Protein AF-A0A8J2U1Q5-F1 (afdb_monomer)

Mean predicted aligned error: 20.71 Å

Foldseek 3Di:
DDDDDDDDDDDDDDDDDDDDDDDDDDDDDPDDPPPVPVVVVVVVVVVVVVVVVPPPPPPPDPDDDPDDDDDDDDDPPPPVVVVVVVVVVVVPDDDDDDDDDDDDDDDDPDPDPDDPDPPPPFDWAQWFADPQAWIWTATPLRKIKIKGFADFDPDQWQAAPVVRDHDPLQQWKAFPVGDIFGFRTWGDDPRTMIITIGDSVCNLVVLQSLQPGQWIGHSNDITGSVCVVVRQCPRVVSVVSHDD

Secondary structure (DSSP, 8-state):
---PPPPPPP---------PPPPP--------SSSHHHHHHHHHHHHHHHHTTSSSSSSSS--S------------SSSHHHHHHHHHHTTS-------------------------------EEEEEE-TTSEEEEEETTS-EEEEEE-S--S-SEEEETTTTEE-GGGSEEEETTS-EEEEEEEEEETTTEEEEEE-TTTHHHHHHHHHH-SEEEETTEEEE-TTHHHHHHHSHHHHTTS--

Radius of gyration: 34.32 Å; Cα contacts (8 Å, |Δi|>4): 264; chains: 1; bounding box: 65×94×86 Å

Sequence (244 aa):
MSRKAPRIEPTLFGDGEPHEPIVTQEHLPKDSAKEELSAAAQFTESLKNATSRGYQSCNQFLRSHILSSRKNTLIAGGVSSVVVLVVLMSLLMPSEQQPAESTPEQVATAINPQLIMPTEAISRSHPVEFPDNFSLWATEYNGMVISWKAEQSSETTIWDIATADGDQSCEQIVFNNGDSYRSLDVLVERGSHYFASFSPLDSIAIVNNIALRGSFKLCGYQFSLKGSQAILNRHPHYSELLIN

Organism: NCBI:txid508461

Nearest PDB structures (foldseek):
  4j9u-assembly2_G  TM=3.319E-01  e=1.869E-01  Vibrio parahaemolyticus RIMD 2210633
  7puy-assembly1_A  TM=2.523E-01  e=6.725E-01  Lassa virus Josiah
  4akx-assembly1_B  TM=3.666E-01  e=6.509E+00  Pseudomonas aeruginosa
  8ejf-assembly1_A  TM=3.855E-01  e=9.783E+00  Mammarenavirus lassaense

Solvent-accessible surface area (backbone atoms only — not comparable to full-atom values): 15859 Å² total; per-residue (Å²): 143,81,89,80,80,88,85,84,80,85,89,83,80,84,85,90,87,90,83,86,88,84,81,90,77,90,80,85,80,92,85,80,90,76,69,66,68,62,59,59,56,57,56,55,52,53,54,59,62,54,62,66,67,71,72,78,78,84,82,82,84,92,81,83,86,90,74,85,85,81,87,88,88,87,87,86,83,73,69,75,63,57,57,56,55,55,57,58,59,69,73,72,67,82,84,80,86,78,90,78,83,89,82,84,90,80,95,70,90,70,82,68,80,75,71,78,69,75,72,77,77,79,56,75,41,76,78,47,78,47,94,64,62,38,32,41,29,32,33,88,75,53,17,34,31,45,32,36,74,57,76,80,44,94,56,56,62,50,25,34,54,90,78,69,47,64,47,72,52,43,44,34,43,37,35,77,86,68,56,68,50,60,31,48,32,28,35,37,46,95,40,26,38,38,38,36,32,32,51,46,89,46,28,48,62,51,54,37,45,46,36,74,39,65,30,38,34,44,59,80,42,76,41,62,22,79,65,35,36,66,54,37,63,71,34,79,77,51,39,74,47,49,84,130

pLDDT: mean 73.94, std 23.76, range [34.62, 98.81]

Structure (mmCIF, N/CA/C/O backbone):
data_AF-A0A8J2U1Q5-F1
#
_entry.id   AF-A0A8J2U1Q5-F1
#
loop_
_atom_site.group_PDB
_atom_site.id
_atom_site.type_symbol
_atom_site.label_atom_id
_atom_site.label_alt_id
_atom_site.label_comp_id
_atom_site.label_asym_id
_atom_site.label_entity_id
_atom_site.label_seq_id
_atom_site.pdbx_PDB_ins_code
_atom_site.Cartn_x
_atom_site.Cartn_y
_atom_site.Cartn_z
_atom_site.occupancy
_atom_site.B_iso_or_equiv
_atom_site.auth_seq_id
_atom_site.auth_comp_id
_atom_site.auth_asym_id
_atom_site.auth_atom_id
_atom_site.pdbx_PDB_model_num
ATOM 1 N N . MET A 1 1 ? 13.142 -42.776 35.274 1.00 42.16 1 MET A N 1
ATOM 2 C CA . MET A 1 1 ? 12.613 -43.334 34.008 1.00 42.16 1 MET A CA 1
ATOM 3 C C . MET A 1 1 ? 12.380 -42.178 33.047 1.00 42.16 1 MET A C 1
ATOM 5 O O . MET A 1 1 ? 11.488 -41.384 33.295 1.00 42.16 1 MET A O 1
ATOM 9 N N . SER A 1 2 ? 13.223 -42.028 32.024 1.00 48.03 2 SER A N 1
ATOM 10 C CA . SER A 1 2 ? 13.150 -40.931 31.048 1.00 48.03 2 SER A CA 1
ATOM 11 C C . SER A 1 2 ? 13.191 -41.537 29.646 1.00 48.03 2 SER A C 1
ATOM 13 O O . SER A 1 2 ? 14.144 -42.240 29.307 1.00 48.03 2 SER A O 1
ATOM 15 N N . ARG A 1 3 ? 12.109 -41.366 28.879 1.00 47.28 3 ARG A N 1
ATOM 16 C CA . ARG A 1 3 ? 11.963 -41.895 27.516 1.00 47.28 3 ARG A CA 1
ATOM 17 C C . ARG A 1 3 ? 12.653 -40.931 26.548 1.00 47.28 3 ARG A C 1
ATOM 19 O O . ARG A 1 3 ? 12.214 -39.796 26.406 1.00 47.28 3 ARG A O 1
ATOM 26 N N . LYS A 1 4 ? 13.730 -41.378 25.895 1.00 55.19 4 LYS A N 1
ATOM 27 C CA . LYS A 1 4 ? 14.364 -40.662 24.776 1.00 55.19 4 LYS A CA 1
ATOM 28 C C . LYS A 1 4 ? 13.536 -40.880 23.505 1.00 55.19 4 LYS A C 1
ATOM 30 O O . LYS A 1 4 ? 13.239 -42.022 23.165 1.00 55.19 4 LYS A O 1
ATOM 35 N N . ALA A 1 5 ? 13.175 -39.795 22.825 1.00 66.19 5 ALA A N 1
ATOM 36 C CA . ALA A 1 5 ? 12.567 -39.828 21.496 1.00 66.19 5 ALA A CA 1
ATOM 37 C C . ALA A 1 5 ? 13.618 -40.189 20.420 1.00 66.19 5 ALA A C 1
ATOM 39 O O . ALA A 1 5 ? 14.790 -39.833 20.587 1.00 66.19 5 ALA A O 1
ATOM 40 N N . PRO A 1 6 ? 13.238 -40.887 19.334 1.00 61.03 6 PRO A N 1
ATOM 41 C CA . PRO A 1 6 ? 14.164 -41.258 18.268 1.00 61.03 6 PRO A CA 1
ATOM 42 C C . PRO A 1 6 ? 14.492 -40.067 17.352 1.00 61.03 6 PRO A C 1
ATOM 44 O O . PRO A 1 6 ? 13.607 -39.373 16.859 1.00 61.03 6 PRO A O 1
ATOM 47 N N . ARG A 1 7 ? 15.794 -39.859 17.128 1.00 67.94 7 ARG A N 1
ATOM 48 C CA . ARG A 1 7 ? 16.374 -38.952 16.127 1.00 67.94 7 ARG A CA 1
ATOM 49 C C . ARG A 1 7 ? 16.274 -39.621 14.751 1.00 67.94 7 ARG A C 1
ATOM 51 O O . ARG A 1 7 ? 16.670 -40.774 14.617 1.00 67.94 7 ARG A O 1
ATOM 58 N N . ILE A 1 8 ? 15.762 -38.903 13.755 1.00 67.88 8 ILE A N 1
ATOM 59 C CA . ILE A 1 8 ? 15.698 -39.342 12.354 1.00 67.88 8 ILE A CA 1
ATOM 60 C C . ILE A 1 8 ? 16.846 -38.649 11.612 1.00 67.88 8 ILE A C 1
ATOM 62 O O . ILE A 1 8 ? 16.951 -37.425 11.674 1.00 67.88 8 ILE A O 1
ATOM 66 N N . GLU A 1 9 ? 17.715 -39.419 10.957 1.00 69.75 9 GLU A N 1
ATOM 67 C CA . GLU A 1 9 ? 18.779 -38.897 10.090 1.00 69.75 9 GLU A CA 1
ATOM 68 C C . GLU A 1 9 ? 18.342 -38.933 8.613 1.00 69.75 9 GLU A C 1
ATOM 70 O O . GLU A 1 9 ? 17.675 -39.887 8.202 1.00 69.75 9 GLU A O 1
ATOM 75 N N . PRO A 1 10 ? 18.701 -37.921 7.802 1.00 52.12 10 PRO A N 1
ATOM 76 C CA . PRO A 1 10 ? 18.447 -37.923 6.367 1.00 52.12 10 PRO A CA 1
ATOM 77 C C . PRO A 1 10 ? 19.463 -38.818 5.646 1.00 52.12 10 PRO A C 1
ATOM 79 O O . PRO A 1 10 ? 20.674 -38.667 5.799 1.00 52.12 10 PRO A O 1
ATOM 82 N N . THR A 1 11 ? 18.965 -39.757 4.845 1.00 57.31 11 THR A N 1
ATOM 83 C CA . THR A 1 11 ? 19.786 -40.638 4.010 1.00 57.31 11 THR A CA 1
ATOM 84 C C . THR A 1 11 ? 20.288 -39.863 2.795 1.00 57.31 11 THR A C 1
ATOM 86 O O . THR A 1 11 ? 19.518 -39.494 1.912 1.00 57.31 11 THR A O 1
ATOM 89 N N . LEU A 1 12 ? 21.595 -39.612 2.777 1.00 50.41 12 LEU A N 1
ATOM 90 C CA . LEU A 1 12 ? 22.343 -39.033 1.670 1.00 50.41 12 LEU A CA 1
ATOM 91 C C . LEU A 1 12 ? 23.205 -40.149 1.062 1.00 50.41 12 LEU A C 1
ATOM 93 O O . LEU A 1 12 ? 24.221 -40.510 1.645 1.00 50.41 12 LEU A O 1
ATOM 97 N N . PHE A 1 13 ? 22.803 -40.698 -0.083 1.00 49.28 13 PHE A N 1
ATOM 98 C CA . PHE A 1 13 ? 23.686 -41.505 -0.928 1.00 49.28 13 PHE A CA 1
ATOM 99 C C . PHE A 1 13 ? 23.423 -41.171 -2.394 1.00 49.28 13 PHE A C 1
ATOM 101 O O . PHE A 1 13 ? 22.315 -41.353 -2.898 1.00 49.28 13 PHE A O 1
ATOM 108 N N . GLY A 1 14 ? 24.457 -40.618 -3.025 1.00 39.69 14 GLY A N 1
ATOM 109 C CA . GLY A 1 14 ? 24.616 -40.540 -4.467 1.00 39.69 14 GLY A CA 1
ATOM 110 C C . GLY A 1 14 ? 25.487 -41.685 -4.992 1.00 39.69 14 GLY A C 1
ATOM 111 O O . GLY A 1 14 ? 25.734 -42.656 -4.280 1.00 39.69 14 GLY A O 1
ATOM 112 N N . ASP A 1 15 ? 25.962 -41.465 -6.217 1.00 41.44 15 ASP A N 1
ATOM 113 C CA . ASP A 1 15 ? 26.740 -42.322 -7.126 1.00 41.44 15 ASP A CA 1
ATOM 114 C C . ASP A 1 15 ? 25.852 -43.276 -7.949 1.00 41.44 15 ASP A C 1
ATOM 116 O O . ASP A 1 15 ? 25.115 -44.089 -7.406 1.00 41.44 15 ASP A O 1
ATOM 120 N N . GLY A 1 16 ? 25.777 -43.222 -9.281 1.00 36.19 16 GLY A N 1
ATOM 121 C CA . GLY A 1 16 ? 26.694 -42.689 -10.288 1.00 36.19 16 GLY A CA 1
ATOM 122 C C . GLY A 1 16 ? 27.130 -43.848 -11.187 1.00 36.19 16 GLY A C 1
ATOM 123 O O . GLY A 1 16 ? 27.796 -44.745 -10.690 1.00 36.19 16 GLY A O 1
ATOM 124 N N . GLU A 1 17 ? 26.682 -43.867 -12.450 1.00 34.62 17 GLU A N 1
ATOM 125 C CA . GLU A 1 17 ? 27.401 -44.310 -13.671 1.00 34.62 17 GLU A CA 1
ATOM 126 C C . GLU A 1 17 ? 26.421 -44.417 -14.878 1.00 34.62 17 GLU A C 1
ATOM 128 O O . GLU A 1 17 ? 25.214 -44.596 -14.678 1.00 34.62 17 GLU A O 1
ATOM 133 N N . PRO A 1 18 ? 26.899 -44.243 -16.129 1.00 44.72 18 PRO A N 1
ATOM 134 C CA . PRO A 1 18 ? 26.104 -43.767 -17.263 1.00 44.72 18 PRO A CA 1
ATOM 135 C C . PRO A 1 18 ? 25.738 -44.864 -18.280 1.00 44.72 18 PRO A C 1
ATOM 137 O O . PRO A 1 18 ? 26.540 -45.745 -18.579 1.00 44.72 18 PRO A O 1
ATOM 140 N N . HIS A 1 19 ? 24.569 -44.749 -18.919 1.00 36.88 19 HIS A N 1
ATOM 141 C CA . HIS A 1 19 ? 24.259 -45.485 -20.150 1.00 36.88 19 HIS A CA 1
ATOM 142 C C . HIS A 1 19 ? 23.649 -44.563 -21.217 1.00 36.88 19 HIS A C 1
ATOM 144 O O . HIS A 1 19 ? 22.668 -43.860 -20.987 1.00 36.88 19 HIS A O 1
ATOM 150 N N . GLU A 1 20 ? 24.301 -44.582 -22.378 1.00 37.69 20 GLU A N 1
ATOM 151 C CA . GLU A 1 20 ? 24.007 -43.880 -23.631 1.00 37.69 20 GLU A CA 1
ATOM 152 C C . GLU A 1 20 ? 22.815 -44.497 -24.420 1.00 37.69 20 GLU A C 1
ATOM 154 O O . GLU A 1 20 ? 22.259 -45.515 -24.000 1.00 37.69 20 GLU A O 1
ATOM 159 N N . PRO A 1 21 ? 22.357 -43.871 -25.530 1.00 42.75 21 PRO A N 1
ATOM 160 C CA . PRO A 1 21 ? 20.939 -43.647 -25.808 1.00 42.75 21 PRO A CA 1
ATOM 161 C C . PRO A 1 21 ? 20.275 -44.728 -26.668 1.00 42.75 21 PRO A C 1
ATOM 163 O O . PRO A 1 21 ? 20.876 -45.287 -27.585 1.00 42.75 21 PRO A O 1
ATOM 166 N N . ILE A 1 22 ? 18.974 -44.945 -26.441 1.00 36.91 22 ILE A N 1
ATOM 167 C CA . ILE A 1 22 ? 18.126 -45.764 -27.314 1.00 36.91 22 ILE A CA 1
ATOM 168 C C . ILE A 1 22 ? 17.255 -44.873 -28.205 1.00 36.91 22 ILE A C 1
ATOM 170 O O . ILE A 1 22 ? 16.554 -43.967 -27.762 1.00 36.91 22 ILE A O 1
ATOM 174 N N . VAL A 1 23 ? 17.368 -45.206 -29.485 1.00 36.25 23 VAL A N 1
ATOM 175 C CA . VAL A 1 23 ? 16.743 -44.713 -30.709 1.00 36.25 23 VAL A CA 1
ATOM 176 C C . VAL A 1 23 ? 15.220 -44.529 -30.639 1.00 36.25 23 VAL A C 1
ATOM 178 O O . VAL A 1 23 ? 14.477 -45.398 -30.191 1.00 36.25 23 VAL A O 1
ATOM 181 N N . THR A 1 24 ? 14.784 -43.403 -31.206 1.00 36.69 24 THR A N 1
ATOM 182 C CA . THR A 1 24 ? 13.422 -43.033 -31.611 1.00 36.69 24 THR A CA 1
ATOM 183 C C . THR A 1 24 ? 12.754 -44.075 -32.515 1.00 36.69 24 THR A C 1
ATOM 185 O O . THR A 1 24 ? 13.276 -44.390 -33.583 1.00 36.69 24 THR A O 1
ATOM 188 N N . GLN A 1 25 ? 11.528 -44.486 -32.182 1.00 41.88 25 GLN A N 1
ATOM 189 C CA . GLN A 1 25 ? 10.539 -44.892 -33.182 1.00 41.88 25 GLN A CA 1
ATOM 190 C C . GLN A 1 25 ? 9.175 -44.271 -32.869 1.00 41.88 25 GLN A C 1
ATOM 192 O O . GLN A 1 25 ? 8.568 -44.525 -31.832 1.00 41.88 25 GLN A O 1
ATOM 197 N N . GLU A 1 26 ? 8.721 -43.442 -33.807 1.00 40.75 26 GLU A N 1
ATOM 198 C CA . GLU A 1 26 ? 7.365 -42.917 -33.914 1.00 40.75 26 GLU A CA 1
ATOM 199 C C . GLU A 1 26 ? 6.354 -44.056 -34.084 1.00 40.75 26 GLU A C 1
ATOM 201 O O . GLU A 1 26 ? 6.560 -44.947 -34.907 1.00 40.75 26 GLU A O 1
ATOM 206 N N . HIS A 1 27 ? 5.222 -43.979 -33.383 1.00 35.59 27 HIS A N 1
ATOM 207 C CA . HIS A 1 27 ? 3.954 -44.571 -33.814 1.00 35.59 27 HIS A CA 1
ATOM 208 C C . HIS A 1 27 ? 2.834 -43.563 -33.527 1.00 35.59 27 HIS A C 1
ATOM 210 O O . HIS A 1 27 ? 2.431 -43.364 -32.383 1.00 35.59 27 HIS A O 1
ATOM 216 N N . LEU A 1 28 ? 2.347 -42.910 -34.585 1.00 39.66 28 LEU A N 1
ATOM 217 C CA . LEU A 1 28 ? 1.076 -42.185 -34.590 1.00 39.66 28 LEU A CA 1
ATOM 218 C C . LEU A 1 28 ? -0.098 -43.177 -34.573 1.00 39.66 28 LEU A C 1
ATOM 220 O O . LEU A 1 28 ? -0.127 -44.081 -35.411 1.00 39.66 28 LEU A O 1
ATOM 224 N N . PRO A 1 29 ? -1.160 -42.892 -33.804 1.00 38.22 29 PRO A N 1
ATOM 225 C CA . PRO A 1 29 ? -2.521 -43.230 -34.189 1.00 38.22 29 PRO A CA 1
ATOM 226 C C . PRO A 1 29 ? -3.231 -41.978 -34.732 1.00 38.22 29 PRO A C 1
ATOM 228 O O . PRO A 1 29 ? -3.460 -41.000 -34.021 1.00 38.22 29 PRO A O 1
ATOM 231 N N . LYS A 1 30 ? -3.592 -42.023 -36.019 1.00 45.44 30 LYS A N 1
ATOM 232 C CA . LYS A 1 30 ? -4.654 -41.200 -36.614 1.00 45.44 30 LYS A CA 1
ATOM 233 C C . LYS A 1 30 ? -5.988 -41.684 -36.046 1.00 45.44 30 LYS A C 1
ATOM 235 O O . LYS A 1 30 ? -6.320 -42.829 -36.307 1.00 45.44 30 LYS A O 1
ATOM 240 N N . ASP A 1 31 ? -6.691 -40.836 -35.296 1.00 43.16 31 ASP A N 1
ATOM 241 C CA . ASP A 1 31 ? -8.165 -40.718 -35.252 1.00 43.16 31 ASP A CA 1
ATOM 242 C C . ASP A 1 31 ? -8.607 -39.999 -33.967 1.00 43.16 31 ASP A C 1
ATOM 244 O O . ASP A 1 31 ? -9.021 -40.630 -33.005 1.00 43.16 31 ASP A O 1
ATOM 248 N N . SER A 1 32 ? -8.505 -38.664 -33.915 1.00 46.22 32 SER A N 1
ATOM 249 C CA . SER A 1 32 ? -9.147 -37.836 -32.864 1.00 46.22 32 SER A CA 1
ATOM 250 C C . SER A 1 32 ? -9.333 -36.364 -33.279 1.00 46.22 32 SER A C 1
ATOM 252 O O . SER A 1 32 ? -9.315 -35.468 -32.451 1.00 46.22 32 SER A O 1
ATOM 254 N N . ALA A 1 33 ? -9.506 -36.070 -34.574 1.00 49.12 33 ALA A N 1
ATOM 255 C CA . ALA A 1 33 ? -9.564 -34.683 -35.072 1.00 49.12 33 ALA A CA 1
ATOM 256 C C . ALA A 1 33 ? -10.971 -34.202 -35.482 1.00 49.12 33 ALA A C 1
ATOM 258 O O . ALA A 1 33 ? -11.093 -33.236 -36.234 1.00 49.12 33 ALA A O 1
ATOM 259 N N . LYS A 1 34 ? -12.047 -34.871 -35.047 1.00 46.75 34 LYS A N 1
ATOM 260 C CA . LYS A 1 34 ? -13.422 -34.491 -35.436 1.00 46.75 34 LYS A CA 1
ATOM 261 C C . LYS A 1 34 ? -14.387 -34.204 -34.287 1.00 46.75 34 LYS A C 1
ATOM 263 O O . LYS A 1 34 ? -15.490 -33.751 -34.566 1.00 46.75 34 LYS A O 1
ATOM 268 N N . GLU A 1 35 ? -13.978 -34.379 -33.032 1.00 47.94 35 GLU A N 1
ATOM 269 C CA . GLU A 1 35 ? -14.879 -34.212 -31.878 1.00 47.94 35 GLU A CA 1
ATOM 270 C C . GLU A 1 35 ? -14.630 -32.924 -31.069 1.00 47.94 35 GLU A C 1
ATOM 272 O O . GLU A 1 35 ? -15.543 -32.408 -30.434 1.00 47.94 35 GLU A O 1
ATOM 277 N N . GLU A 1 36 ? -13.449 -32.302 -31.176 1.00 50.28 36 GLU A N 1
ATOM 278 C CA . GLU A 1 36 ? -13.153 -31.048 -30.457 1.00 50.28 36 GLU A CA 1
ATOM 279 C C . GLU A 1 36 ? -13.676 -29.775 -31.153 1.00 50.28 36 GLU A C 1
ATOM 281 O O . GLU A 1 36 ? -13.786 -28.715 -30.534 1.00 50.28 36 GLU A O 1
ATOM 286 N N . LEU A 1 37 ? -14.071 -29.856 -32.430 1.00 49.75 37 LEU A N 1
ATOM 287 C CA . LEU A 1 37 ? -14.495 -28.678 -33.199 1.00 49.75 37 LEU A CA 1
ATOM 288 C C . LEU A 1 37 ? -15.947 -28.245 -32.903 1.00 49.75 37 LEU A C 1
ATOM 290 O O . LEU A 1 37 ? -16.278 -27.070 -33.061 1.00 49.75 37 LEU A O 1
ATOM 294 N N . SER A 1 38 ? -16.817 -29.148 -32.431 1.00 51.19 38 SER A N 1
ATOM 295 C CA . SER A 1 38 ? -18.210 -28.810 -32.086 1.00 51.19 38 SER A CA 1
ATOM 296 C C . SER A 1 38 ? -18.372 -28.253 -30.668 1.00 51.19 38 SER A C 1
ATOM 298 O O . SER A 1 38 ? -19.295 -27.475 -30.430 1.00 51.19 38 SER A O 1
ATOM 300 N N . ALA A 1 39 ? -17.469 -28.585 -29.739 1.00 52.28 39 ALA A N 1
ATOM 301 C CA . ALA A 1 39 ? -17.498 -28.068 -28.368 1.00 52.28 39 ALA A CA 1
ATOM 302 C C . ALA A 1 39 ? -17.046 -26.594 -28.291 1.00 52.28 39 ALA A C 1
ATOM 304 O O . ALA A 1 39 ? -17.654 -25.785 -27.586 1.00 52.28 39 ALA A O 1
ATOM 305 N N . ALA A 1 40 ? -16.049 -26.202 -29.093 1.00 55.00 40 ALA A N 1
ATOM 306 C CA . ALA A 1 40 ? -15.582 -24.813 -29.177 1.00 55.00 40 ALA A CA 1
ATOM 307 C C . ALA A 1 40 ? -16.612 -23.863 -29.832 1.00 55.00 40 ALA A C 1
ATOM 309 O O . ALA A 1 40 ? -16.697 -22.680 -29.481 1.00 55.00 40 ALA A O 1
ATOM 310 N N . ALA A 1 41 ? -17.442 -24.376 -30.748 1.00 56.00 41 ALA A N 1
ATOM 311 C CA . ALA A 1 41 ? -18.502 -23.605 -31.401 1.00 56.00 41 ALA A CA 1
ATOM 312 C C . ALA A 1 41 ? -19.677 -23.287 -30.452 1.00 56.00 41 ALA A C 1
ATOM 314 O O . ALA A 1 41 ? -20.240 -22.196 -30.508 1.00 56.00 41 ALA A O 1
ATOM 315 N N . GLN A 1 42 ? -20.009 -24.192 -29.526 1.00 55.34 42 GLN A N 1
ATOM 316 C CA . GLN A 1 42 ? -21.107 -23.984 -28.569 1.00 55.34 42 GLN A CA 1
ATOM 317 C C . GLN A 1 42 ? -20.728 -23.020 -27.430 1.00 55.34 42 GLN A C 1
ATOM 319 O O . GLN A 1 42 ? -21.564 -22.251 -26.950 1.00 55.34 42 GLN A O 1
ATOM 324 N N . PHE A 1 43 ? -19.453 -22.988 -27.028 1.00 55.47 43 PHE A N 1
ATOM 325 C CA . PHE A 1 43 ? -18.974 -22.064 -25.995 1.00 55.47 43 PHE A CA 1
ATOM 326 C C . PHE A 1 43 ? -18.889 -20.609 -26.492 1.00 55.47 43 PHE A C 1
ATOM 328 O O . PHE A 1 43 ? -19.228 -19.667 -25.770 1.00 55.47 43 PHE A O 1
ATOM 335 N N . THR A 1 44 ? -18.505 -20.414 -27.757 1.00 58.16 44 THR A N 1
ATOM 336 C CA . THR A 1 44 ? -18.400 -19.079 -28.370 1.00 58.16 44 THR A CA 1
ATOM 337 C C . THR A 1 44 ? -19.763 -18.432 -28.632 1.00 58.16 44 THR A C 1
ATOM 339 O O . THR A 1 44 ? -19.886 -17.209 -28.520 1.00 58.16 44 THR A O 1
ATOM 342 N N . GLU A 1 45 ? -20.814 -19.217 -28.882 1.00 55.34 45 GLU A N 1
ATOM 343 C CA . GLU A 1 45 ? -22.182 -18.696 -29.020 1.00 55.34 45 GLU A CA 1
ATOM 344 C C . GLU A 1 45 ? -22.791 -18.271 -27.666 1.00 55.34 45 GLU A C 1
ATOM 346 O O . GLU A 1 45 ? -23.485 -17.252 -27.578 1.00 55.34 45 GLU A O 1
ATOM 351 N N . SER A 1 46 ? -22.453 -18.978 -26.579 1.00 52.41 46 SER A N 1
ATOM 352 C CA . SER A 1 46 ? -22.900 -18.646 -25.216 1.00 52.41 46 SER A CA 1
ATOM 353 C C . SER A 1 46 ? -22.302 -17.325 -24.701 1.00 52.41 46 SER A C 1
ATOM 355 O O . SER A 1 46 ? -23.020 -16.490 -24.144 1.00 52.41 46 SER A O 1
ATOM 357 N N .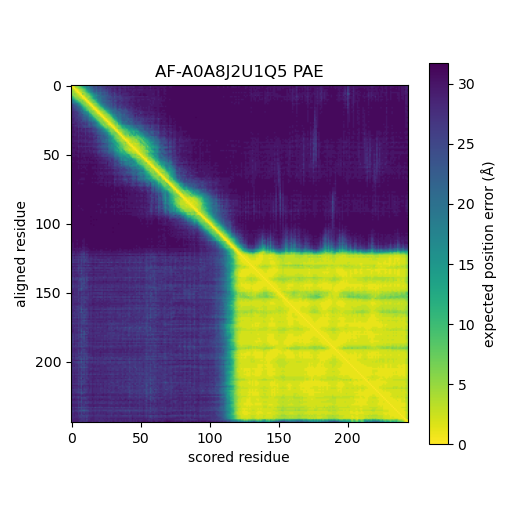 LEU A 1 47 ? -21.019 -17.060 -24.981 1.00 57.16 47 LEU A N 1
ATOM 358 C CA . LEU A 1 47 ? -20.370 -15.780 -24.653 1.00 57.16 47 LEU A CA 1
ATOM 359 C C . LEU A 1 47 ? -20.990 -14.601 -25.417 1.00 57.16 47 LEU A C 1
ATOM 361 O O . LEU A 1 47 ? -21.239 -13.548 -24.832 1.00 57.16 47 LEU A O 1
ATOM 365 N N . LYS A 1 48 ? -21.326 -14.786 -26.700 1.00 51.75 48 LYS A N 1
ATOM 366 C CA . LYS A 1 48 ? -21.916 -13.728 -27.538 1.00 51.75 48 LYS A CA 1
ATOM 367 C C . LYS A 1 48 ? -23.346 -13.361 -27.107 1.00 51.75 48 LYS A C 1
ATOM 369 O O . LYS A 1 48 ? -23.726 -12.191 -27.173 1.00 51.75 48 LYS A O 1
ATOM 374 N N . ASN A 1 49 ? -24.106 -14.332 -26.592 1.00 50.06 49 ASN A N 1
ATOM 375 C CA . ASN A 1 49 ? -25.458 -14.132 -26.051 1.00 50.06 49 ASN A CA 1
ATOM 376 C C . ASN A 1 49 ? -25.493 -13.623 -24.595 1.00 50.06 49 ASN A C 1
ATOM 378 O O . ASN A 1 49 ? -26.543 -13.152 -24.139 1.00 50.06 49 ASN A O 1
ATOM 382 N N . ALA A 1 50 ? -24.373 -13.690 -23.866 1.00 53.59 50 ALA A N 1
ATOM 383 C CA . ALA A 1 50 ? -24.219 -13.087 -22.540 1.00 53.59 50 ALA A CA 1
ATOM 384 C C . ALA A 1 50 ? -23.872 -11.588 -22.624 1.00 53.59 50 ALA A C 1
ATOM 386 O O . ALA A 1 50 ? -24.344 -10.795 -21.809 1.00 53.59 50 ALA A O 1
ATOM 387 N N . THR A 1 51 ? -23.127 -11.166 -23.652 1.00 50.56 51 THR A N 1
ATOM 388 C CA . THR A 1 51 ? -22.727 -9.758 -23.829 1.00 50.56 51 THR A CA 1
ATOM 389 C C . THR A 1 51 ? -23.865 -8.859 -24.338 1.00 50.56 51 THR A C 1
ATOM 391 O O . THR A 1 51 ? -23.860 -7.661 -24.066 1.00 50.56 51 THR A O 1
ATOM 394 N N . SER A 1 52 ? -24.888 -9.402 -25.012 1.00 48.47 52 SER A N 1
ATOM 395 C CA . SER A 1 52 ? -26.007 -8.599 -25.547 1.00 48.47 52 SER A CA 1
ATOM 396 C C . SER A 1 52 ? -27.134 -8.313 -24.541 1.00 48.47 52 SER A C 1
ATOM 398 O O . SER A 1 52 ? -27.902 -7.373 -24.742 1.00 48.47 52 SER A O 1
ATOM 400 N N . ARG A 1 53 ? -27.219 -9.061 -23.429 1.00 44.28 53 ARG A N 1
ATOM 401 C CA . ARG A 1 53 ? -28.239 -8.856 -22.379 1.00 44.28 53 ARG A CA 1
ATOM 402 C C . ARG A 1 53 ? -27.841 -7.846 -21.294 1.00 44.28 53 ARG A C 1
ATOM 404 O O . ARG A 1 53 ? -28.720 -7.308 -20.631 1.00 44.28 53 ARG A O 1
ATOM 411 N N . GLY A 1 54 ? -26.552 -7.533 -21.142 1.00 41.38 54 GLY A N 1
ATOM 412 C CA . GLY A 1 54 ? -26.052 -6.617 -20.102 1.00 41.38 54 GLY A CA 1
ATOM 413 C C . GLY A 1 54 ? -26.141 -5.118 -20.427 1.00 41.38 54 GLY A C 1
ATOM 414 O O . GLY A 1 54 ? -26.018 -4.295 -19.527 1.00 41.38 54 GLY A O 1
ATOM 415 N N . TYR A 1 55 ? -26.382 -4.743 -21.688 1.00 44.56 55 TYR A N 1
ATOM 416 C CA . TYR A 1 55 ? -26.293 -3.347 -22.149 1.00 44.56 55 TYR A CA 1
ATOM 417 C C . TYR A 1 55 ? -27.638 -2.620 -22.326 1.00 44.56 55 TYR A C 1
ATOM 419 O O . TYR A 1 55 ? -27.646 -1.428 -22.624 1.00 44.56 55 TYR A O 1
ATOM 427 N N . GLN A 1 56 ? -28.783 -3.281 -22.112 1.00 42.81 56 GLN A N 1
ATOM 428 C CA . GLN A 1 56 ? -30.106 -2.643 -22.255 1.00 42.81 56 GLN A CA 1
ATOM 429 C C . GLN A 1 56 ? -30.750 -2.163 -20.945 1.00 42.81 56 GLN A C 1
ATOM 431 O O . GLN A 1 56 ? -31.829 -1.578 -20.990 1.00 42.81 56 GLN A O 1
ATOM 436 N N . SER A 1 57 ? -30.094 -2.322 -19.791 1.00 46.12 57 SER A N 1
ATOM 437 C CA . SER A 1 57 ? -30.700 -1.983 -18.490 1.00 46.12 57 SER A CA 1
ATOM 438 C C . SER A 1 57 ? -30.061 -0.792 -17.763 1.00 46.12 57 SER A C 1
ATOM 440 O O . SER A 1 57 ? -30.343 -0.569 -16.591 1.00 46.12 57 SER A O 1
ATOM 442 N N . CYS A 1 58 ? -29.238 0.004 -18.455 1.00 51.75 58 CYS A N 1
ATOM 443 C CA . CYS A 1 58 ? -28.584 1.202 -17.909 1.00 51.75 58 CYS A CA 1
ATOM 444 C C . CYS A 1 58 ? -29.057 2.481 -18.628 1.00 51.75 58 CYS A C 1
ATOM 446 O O . CYS A 1 58 ? -28.252 3.280 -19.083 1.00 51.75 58 CYS A O 1
ATOM 448 N N . ASN A 1 59 ? -30.372 2.639 -18.831 1.00 50.50 59 ASN A N 1
ATOM 449 C CA . ASN A 1 59 ? -30.953 3.822 -19.493 1.00 50.50 59 ASN A CA 1
ATOM 450 C C . ASN A 1 59 ? -32.353 4.208 -18.978 1.00 50.50 59 ASN A C 1
ATOM 452 O O . ASN A 1 59 ? -33.127 4.847 -19.685 1.00 50.50 59 ASN A O 1
ATOM 456 N N . GLN A 1 60 ? -32.696 3.857 -17.738 1.00 55.88 60 GLN A N 1
ATOM 457 C CA . GLN A 1 60 ? -33.906 4.363 -17.083 1.00 55.88 60 GLN A CA 1
ATOM 458 C C . GLN A 1 60 ? -33.698 4.458 -15.573 1.00 55.88 60 GLN A C 1
ATOM 460 O O . GLN A 1 60 ? -34.191 3.606 -14.858 1.00 55.88 60 GLN A O 1
ATOM 465 N N . PHE A 1 61 ? -32.971 5.464 -15.075 1.00 52.78 61 PHE A N 1
ATOM 466 C CA . PHE A 1 61 ? -33.152 5.903 -13.676 1.00 52.78 61 PHE A CA 1
ATOM 467 C C . PHE A 1 61 ? -32.714 7.348 -13.362 1.00 52.78 61 PHE A C 1
ATOM 469 O O . PHE A 1 61 ? -32.728 7.752 -12.206 1.00 52.78 61 PHE A O 1
ATOM 476 N N . LEU A 1 62 ? -32.409 8.187 -14.363 1.00 53.31 62 LEU A N 1
ATOM 477 C CA . LEU A 1 62 ? -32.143 9.623 -14.160 1.00 53.31 62 LEU A CA 1
ATOM 478 C C . LEU A 1 62 ? -33.289 10.486 -14.700 1.00 53.31 62 LEU A C 1
ATOM 480 O O . LEU A 1 62 ? -33.127 11.283 -15.625 1.00 53.31 62 LEU A O 1
ATOM 484 N N . ARG A 1 63 ? -34.492 10.312 -14.145 1.00 51.09 63 ARG A N 1
ATOM 485 C CA . ARG A 1 63 ? -35.612 11.205 -14.467 1.00 51.09 63 ARG A CA 1
ATOM 486 C C . ARG A 1 63 ? -36.621 11.333 -13.332 1.00 51.09 63 ARG A C 1
ATOM 488 O O . ARG A 1 63 ? -37.743 10.869 -13.450 1.00 51.09 63 ARG A O 1
ATOM 495 N N . SER A 1 64 ? -36.248 12.049 -12.277 1.00 58.25 64 SER A N 1
ATOM 496 C CA . SER A 1 64 ? -37.202 12.865 -11.513 1.00 58.25 64 SER A CA 1
ATOM 497 C C . SER A 1 64 ? -36.474 13.701 -10.467 1.00 58.25 64 SER A C 1
ATOM 499 O O . SER A 1 64 ? -35.577 13.193 -9.810 1.00 58.25 64 SER A O 1
ATOM 501 N N . HIS A 1 65 ? -36.938 14.939 -10.286 1.00 48.81 65 HIS A N 1
ATOM 502 C CA . HIS A 1 65 ? -36.523 15.925 -9.278 1.00 48.81 65 HIS A CA 1
ATOM 503 C C . HIS A 1 65 ? -35.348 16.849 -9.615 1.00 48.81 65 HIS A C 1
ATOM 505 O O . HIS A 1 65 ? -34.425 17.029 -8.833 1.00 48.81 65 HIS A O 1
ATOM 511 N N . ILE A 1 66 ? -35.483 17.588 -10.719 1.00 58.16 66 ILE A N 1
ATOM 512 C CA . ILE A 1 66 ? -35.008 18.979 -10.754 1.00 58.16 66 ILE A CA 1
ATOM 513 C C . ILE A 1 66 ? -36.190 19.856 -11.164 1.00 58.16 66 ILE A C 1
ATOM 515 O O . ILE A 1 66 ? -36.372 20.219 -12.323 1.00 58.16 66 ILE A O 1
ATOM 519 N N . LEU A 1 67 ? -37.039 20.149 -10.181 1.00 51.84 67 LEU A N 1
ATOM 520 C CA . LEU A 1 67 ? -38.003 21.236 -10.245 1.00 51.84 67 LEU A CA 1
ATOM 521 C C . LEU A 1 67 ? -37.797 22.133 -9.028 1.00 51.84 67 LEU A C 1
ATOM 523 O O . LEU A 1 67 ? -38.029 21.745 -7.891 1.00 51.84 67 LEU A O 1
ATOM 527 N N . SER A 1 68 ? -37.361 23.347 -9.350 1.00 54.50 68 SER A N 1
ATOM 528 C CA . SER A 1 68 ? -37.767 24.612 -8.744 1.00 54.50 68 SER A CA 1
ATOM 529 C C . SER A 1 68 ? -37.729 24.759 -7.220 1.00 54.50 68 SER A C 1
ATOM 531 O O . SER A 1 68 ? -38.679 24.423 -6.520 1.00 54.50 68 SER A O 1
ATOM 533 N N . SER A 1 69 ? -36.783 25.580 -6.770 1.00 59.75 69 SER A N 1
ATOM 534 C CA . SER A 1 69 ? -37.088 26.632 -5.797 1.00 59.75 69 SER A CA 1
ATOM 535 C C . SER A 1 69 ? -36.424 27.942 -6.231 1.00 59.75 69 SER A C 1
ATOM 537 O O . SER A 1 69 ? -35.302 28.267 -5.849 1.00 59.75 69 SER A O 1
ATOM 539 N N . ARG A 1 70 ? -37.136 28.712 -7.068 1.00 57.06 70 ARG A N 1
ATOM 540 C CA . ARG A 1 70 ? -36.948 30.168 -7.121 1.00 57.06 70 ARG A CA 1
ATOM 541 C C . ARG A 1 70 ? -37.565 30.749 -5.848 1.00 57.06 70 ARG A C 1
ATOM 543 O O . ARG A 1 70 ? -38.670 30.350 -5.493 1.00 57.06 70 ARG A O 1
ATOM 550 N N . LYS A 1 71 ? -36.898 31.784 -5.321 1.00 57.72 71 LYS A N 1
ATOM 551 C CA . LYS A 1 71 ? -37.286 32.701 -4.230 1.00 57.72 71 LYS A CA 1
ATOM 552 C C . LYS A 1 71 ? -36.879 32.229 -2.829 1.00 57.72 71 LYS A C 1
ATOM 554 O O . LYS A 1 71 ? -37.564 31.419 -2.232 1.00 57.72 71 LYS A O 1
ATOM 559 N N . ASN A 1 72 ? -35.776 32.798 -2.335 1.00 60.28 72 ASN A N 1
ATOM 560 C CA . ASN A 1 72 ? -35.588 33.232 -0.945 1.00 60.28 72 ASN A CA 1
ATOM 561 C C . ASN A 1 72 ? -34.364 34.161 -0.881 1.00 60.28 72 ASN A C 1
ATOM 563 O O . ASN A 1 72 ? -33.273 33.787 -0.468 1.00 60.28 72 ASN A O 1
ATOM 567 N N . THR A 1 73 ? -34.552 35.396 -1.337 1.00 55.75 73 THR A N 1
ATOM 56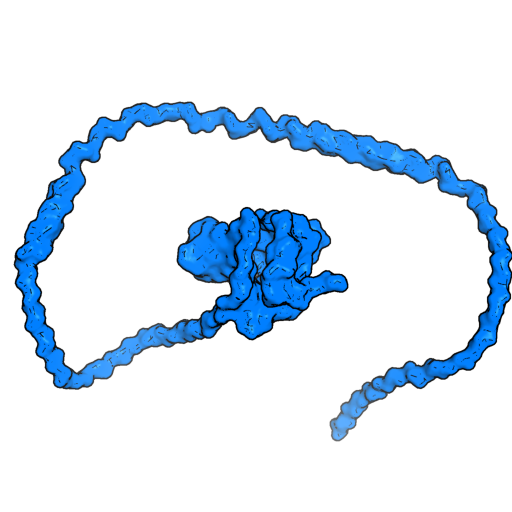8 C CA . THR A 1 73 ? -33.660 36.517 -1.030 1.00 55.75 73 THR A CA 1
ATOM 569 C C . THR A 1 73 ? -34.501 37.460 -0.196 1.00 55.75 73 THR A C 1
ATOM 571 O O . THR A 1 73 ? -35.381 38.082 -0.773 1.00 55.75 73 THR A O 1
ATOM 574 N N . LEU A 1 74 ? -34.320 37.458 1.130 1.00 55.41 74 LEU A N 1
ATOM 575 C CA . LEU A 1 74 ? -34.718 38.512 2.081 1.00 55.41 74 LEU A CA 1
ATOM 576 C C . LEU A 1 74 ? -34.484 38.032 3.533 1.00 55.41 74 LEU A C 1
ATOM 578 O O . LEU A 1 74 ? -35.437 37.825 4.265 1.00 55.41 74 LEU A O 1
ATOM 582 N N . ILE A 1 75 ? -33.224 37.860 3.960 1.00 54.03 75 ILE A N 1
ATOM 583 C CA . ILE A 1 75 ? -32.806 38.033 5.374 1.00 54.03 75 ILE A CA 1
ATOM 584 C C . ILE A 1 75 ? -31.364 38.584 5.377 1.00 54.03 75 ILE A C 1
ATOM 586 O O . ILE A 1 75 ? -30.421 37.962 5.852 1.00 54.03 75 ILE A O 1
ATOM 590 N N . ALA A 1 76 ? -31.174 39.758 4.776 1.00 53.34 76 ALA A N 1
ATOM 591 C CA . ALA A 1 76 ? -29.958 40.559 4.910 1.00 53.34 76 ALA A CA 1
ATOM 592 C C . ALA A 1 76 ? -30.333 41.806 5.719 1.00 53.34 76 ALA A C 1
ATOM 594 O O . ALA A 1 76 ? -30.769 42.808 5.164 1.00 53.34 76 ALA A O 1
ATOM 595 N N . GLY A 1 77 ? -30.273 41.695 7.048 1.00 50.97 77 GLY A N 1
ATOM 596 C CA . GLY A 1 77 ? -30.658 42.790 7.947 1.00 50.97 77 GLY A CA 1
ATOM 597 C C . GLY A 1 77 ? -30.572 42.514 9.452 1.00 50.97 77 GLY A C 1
ATOM 598 O O . GLY A 1 77 ? -30.897 43.402 10.226 1.00 50.97 77 GLY A O 1
ATOM 599 N N . GLY A 1 78 ? -30.141 41.320 9.889 1.00 50.00 78 GLY A N 1
ATOM 600 C CA . GLY A 1 78 ? -30.070 40.967 11.320 1.00 50.00 78 GLY A CA 1
ATOM 601 C C . GLY A 1 78 ? -28.676 40.637 11.870 1.00 50.00 78 GLY A C 1
ATOM 602 O O . GLY A 1 78 ? -28.481 40.659 13.078 1.00 50.00 78 GLY A O 1
ATOM 603 N N . VAL A 1 79 ? -27.684 40.359 11.015 1.00 53.78 79 VAL A N 1
ATOM 604 C CA . VAL A 1 79 ? -26.369 39.843 11.462 1.00 53.78 79 VAL A CA 1
ATOM 605 C C . VAL A 1 79 ? -25.348 40.963 11.720 1.00 53.78 79 VAL A C 1
ATOM 607 O O . VAL A 1 79 ? -24.422 40.795 12.507 1.00 53.78 79 VAL A O 1
ATOM 610 N N . SER A 1 80 ? -25.552 42.153 11.143 1.00 54.44 80 SER A N 1
ATOM 611 C CA . SER A 1 80 ? -24.611 43.275 11.294 1.00 54.44 80 SER A CA 1
ATOM 612 C C . SER A 1 80 ? -24.633 43.922 12.685 1.00 54.44 80 SER A C 1
ATOM 614 O O . SER A 1 80 ? -23.687 44.624 13.029 1.00 54.44 80 SER A O 1
ATOM 616 N N . SER A 1 81 ? -25.676 43.700 13.494 1.00 56.28 81 SER A N 1
ATOM 617 C CA . SER A 1 81 ? -25.785 44.323 14.824 1.00 56.28 81 SER A CA 1
ATOM 618 C C . SER A 1 81 ? -25.073 43.533 15.926 1.00 56.28 81 SER A C 1
ATOM 620 O O . SER A 1 81 ? -24.683 44.123 16.930 1.00 56.28 81 SER A O 1
ATOM 622 N N . VAL A 1 82 ? -24.877 42.219 15.761 1.00 60.38 82 VAL A N 1
ATOM 623 C CA . VAL A 1 82 ? -24.236 41.377 16.789 1.00 60.38 82 VAL A CA 1
ATOM 624 C C . VAL A 1 82 ? -22.715 41.553 16.774 1.00 60.38 82 VAL A C 1
ATOM 626 O O . VAL A 1 82 ? -22.098 41.643 17.831 1.00 60.38 82 VAL A O 1
ATOM 629 N N . VAL A 1 83 ? -22.106 41.702 15.592 1.00 62.94 83 VAL A N 1
ATOM 630 C CA . VAL A 1 83 ? -20.649 41.892 15.464 1.00 62.94 83 VAL A CA 1
ATOM 631 C C . VAL A 1 83 ? -20.197 43.227 16.071 1.00 62.94 83 VAL A C 1
ATOM 633 O O . VAL A 1 83 ? -19.173 43.278 16.745 1.00 62.94 83 VAL A O 1
ATOM 636 N N . VAL A 1 84 ? -20.988 44.295 15.918 1.00 66.06 84 VAL A N 1
ATOM 637 C CA . VAL A 1 84 ? -20.666 45.617 16.491 1.00 66.06 84 VAL A CA 1
ATOM 638 C C . VAL A 1 84 ? -20.738 45.605 18.026 1.00 66.06 84 VAL A C 1
ATOM 640 O O . VAL A 1 84 ? -19.909 46.231 18.682 1.00 66.06 84 VAL A O 1
ATOM 643 N N . LEU A 1 85 ? -21.671 44.845 18.611 1.00 65.25 85 LEU A N 1
ATOM 644 C CA . LEU A 1 85 ? -21.800 44.712 20.068 1.00 65.25 85 LEU A CA 1
ATOM 645 C C . LEU A 1 85 ? -20.650 43.912 20.703 1.00 65.25 85 LEU A C 1
ATOM 647 O O . LEU A 1 85 ? -20.196 44.274 21.788 1.00 65.25 85 LEU A O 1
ATOM 651 N N . VAL A 1 86 ? -20.135 42.878 20.028 1.00 69.00 86 VAL A N 1
ATOM 652 C CA . VAL A 1 86 ? -18.975 42.104 20.516 1.00 69.00 86 VAL A CA 1
ATOM 653 C C . VAL A 1 86 ? -17.697 42.949 20.496 1.00 69.00 86 VAL A C 1
ATOM 655 O O . VAL A 1 86 ? -16.945 42.939 21.467 1.00 69.00 86 VAL A O 1
ATOM 658 N N . VAL A 1 87 ? -17.483 43.752 19.447 1.00 70.69 87 VAL A N 1
ATOM 659 C CA . VAL A 1 87 ? -16.300 44.628 19.339 1.00 70.69 87 VAL A CA 1
ATOM 660 C C . VAL A 1 87 ? -16.313 45.747 20.390 1.00 70.69 87 VAL A C 1
ATOM 662 O O . VAL A 1 87 ? -15.264 46.080 20.938 1.00 70.69 87 VAL A O 1
ATOM 665 N N . LEU A 1 88 ? -17.486 46.293 20.730 1.00 66.50 88 LEU A N 1
ATOM 666 C CA . LEU A 1 88 ? -17.614 47.305 21.788 1.00 66.50 88 LEU A CA 1
ATOM 667 C C . LEU A 1 88 ? -17.330 46.743 23.191 1.00 66.50 88 LEU A C 1
ATOM 669 O O . LEU A 1 88 ? -16.746 47.444 24.015 1.00 66.50 88 LEU A O 1
ATOM 673 N N . MET A 1 89 ? -17.685 45.482 23.459 1.00 65.69 89 MET A N 1
ATOM 674 C CA . MET A 1 89 ? -17.406 44.838 24.752 1.00 65.69 89 MET A CA 1
ATOM 675 C C . MET A 1 89 ? -15.918 44.513 24.951 1.00 65.69 89 MET A C 1
ATOM 677 O O . MET A 1 89 ? -15.433 44.551 26.080 1.00 65.69 89 MET A O 1
ATOM 681 N N . SER A 1 90 ? -15.163 44.271 23.875 1.00 61.84 90 SER A N 1
ATOM 682 C CA . SER A 1 90 ? -13.714 44.024 23.953 1.00 61.84 90 SER A CA 1
ATOM 683 C C . SER A 1 90 ? -12.870 45.273 24.251 1.00 61.84 90 SER A C 1
ATOM 685 O O . SER A 1 90 ? -11.697 45.135 24.581 1.00 61.84 90 SER A O 1
ATOM 687 N N . LEU A 1 91 ? -13.438 46.483 24.167 1.00 60.50 91 LEU A N 1
ATOM 688 C CA . LEU A 1 91 ? -12.725 47.747 24.420 1.00 60.50 91 LEU A CA 1
ATOM 689 C C . LEU A 1 91 ? -12.817 48.240 25.875 1.00 60.50 91 LEU A C 1
ATOM 691 O O . LEU A 1 91 ? -12.155 49.214 26.225 1.00 60.50 91 LEU A O 1
ATOM 695 N N . LEU A 1 92 ? -13.625 47.593 26.722 1.00 63.03 92 LEU A N 1
ATOM 696 C CA . LEU A 1 92 ? -13.911 48.049 28.091 1.00 63.03 92 LEU A CA 1
ATOM 697 C C . LEU A 1 92 ? -13.273 47.188 29.193 1.00 63.03 92 LEU A C 1
ATOM 699 O O . LEU A 1 92 ? -13.566 47.399 30.367 1.00 63.0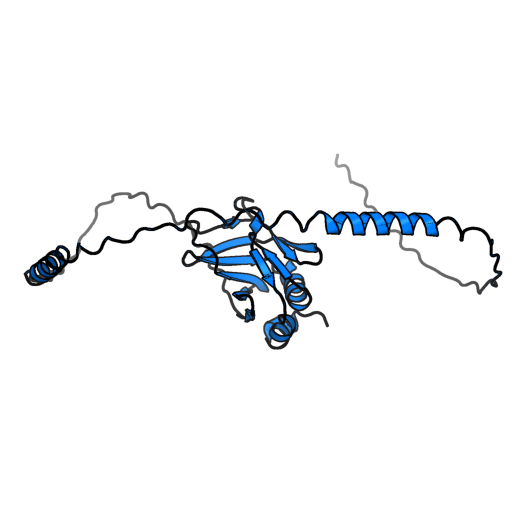3 92 LEU A O 1
ATOM 703 N N . MET A 1 93 ? -12.396 46.241 28.850 1.00 61.09 93 MET A N 1
ATOM 704 C CA . MET A 1 93 ? -11.688 45.420 29.838 1.00 61.09 93 MET A CA 1
ATOM 705 C C . MET A 1 93 ? -10.268 45.957 30.078 1.00 61.09 93 MET A C 1
ATOM 707 O O . MET A 1 93 ? -9.400 45.775 29.221 1.00 61.09 93 MET A O 1
ATOM 711 N N . PRO A 1 94 ? -9.995 46.615 31.220 1.00 54.28 94 PRO A N 1
ATOM 712 C CA . PRO A 1 94 ? -8.630 46.902 31.634 1.00 54.28 94 PRO A CA 1
ATOM 713 C C . PRO A 1 94 ? -7.912 45.593 31.990 1.00 54.28 94 PRO A C 1
ATOM 715 O O . PRO A 1 94 ? -8.367 44.809 32.817 1.00 54.28 94 PRO A O 1
ATOM 718 N N . SER A 1 95 ? -6.780 45.364 31.328 1.00 47.41 95 SER A N 1
ATOM 719 C CA . SER A 1 95 ? -5.862 44.259 31.596 1.00 47.41 95 SER A CA 1
ATOM 720 C C . SER A 1 95 ? -5.110 44.521 32.904 1.00 47.41 95 SER A C 1
ATOM 722 O O . SER A 1 95 ? -4.080 45.194 32.889 1.00 47.41 95 SER A O 1
ATOM 724 N N . GLU A 1 96 ? -5.589 43.984 34.028 1.00 50.66 96 GLU A N 1
ATOM 725 C CA . GLU A 1 96 ? -4.763 43.846 35.232 1.00 50.66 96 GLU A CA 1
ATOM 726 C C . GLU A 1 96 ? -3.859 42.614 35.110 1.00 50.66 96 GLU A C 1
ATOM 728 O O . GLU A 1 96 ? -4.305 41.467 35.103 1.00 50.66 96 GLU A O 1
ATOM 733 N N . GLN A 1 97 ? -2.557 42.875 35.001 1.00 50.22 97 GLN A N 1
ATOM 734 C CA . GLN A 1 97 ? -1.507 41.892 35.226 1.00 50.22 97 GLN A CA 1
ATOM 735 C C . GLN A 1 97 ? -1.257 41.791 36.729 1.00 50.22 97 GLN A C 1
ATOM 737 O O . GLN A 1 97 ? -0.832 42.766 37.345 1.00 50.22 97 GLN A O 1
ATOM 742 N N . GLN A 1 98 ? -1.429 40.600 37.296 1.00 38.88 98 GLN A N 1
ATOM 743 C CA . GLN A 1 98 ? -0.940 40.300 38.636 1.00 38.88 98 GLN A CA 1
ATOM 744 C C . GLN A 1 98 ? -0.213 38.947 38.636 1.00 38.88 98 GLN A C 1
ATOM 746 O O . GLN A 1 98 ? -0.829 37.922 38.342 1.00 38.88 98 GLN A O 1
ATOM 751 N N . PRO A 1 99 ? 1.098 38.916 38.940 1.00 49.75 99 PRO A N 1
ATOM 752 C CA . PRO A 1 99 ? 1.819 37.689 39.231 1.00 49.75 99 PRO A CA 1
ATOM 753 C C . PRO A 1 99 ? 1.688 37.397 40.730 1.00 49.75 99 PRO A C 1
ATOM 755 O O . PRO A 1 99 ? 2.210 38.140 41.557 1.00 49.75 99 PRO A O 1
ATOM 758 N N . ALA A 1 100 ? 0.982 36.326 41.089 1.00 38.31 100 ALA A N 1
ATOM 759 C CA . ALA A 1 100 ? 0.896 35.854 42.467 1.00 38.31 100 ALA A CA 1
ATOM 760 C C . ALA A 1 100 ? 1.748 34.589 42.639 1.00 38.31 100 ALA A C 1
ATOM 762 O O . ALA A 1 100 ? 1.395 33.500 42.196 1.00 38.31 100 ALA A O 1
ATOM 763 N N . GLU A 1 101 ? 2.933 34.820 43.194 1.00 39.75 101 GLU A N 1
ATOM 764 C CA . GLU A 1 101 ? 3.508 34.146 44.360 1.00 39.75 101 GLU A CA 1
ATOM 765 C C . GLU A 1 101 ? 3.026 32.718 44.704 1.00 39.75 101 GLU A C 1
ATOM 767 O O . GLU A 1 101 ? 1.882 32.448 45.057 1.00 39.75 101 GLU A O 1
ATOM 772 N N . SER A 1 102 ? 3.998 31.814 44.662 1.00 45.47 102 SER A N 1
ATOM 773 C CA . SER A 1 102 ? 4.019 30.432 45.131 1.00 45.47 102 SER A CA 1
ATOM 774 C C . SER A 1 102 ? 4.015 30.294 46.660 1.00 45.47 102 SER A C 1
ATOM 776 O O . SER A 1 102 ? 4.914 30.854 47.279 1.00 45.47 102 SER A O 1
ATOM 778 N N . THR A 1 103 ? 3.150 29.451 47.252 1.00 37.06 103 THR A N 1
ATOM 779 C CA . THR A 1 103 ? 3.459 28.430 48.304 1.00 37.06 103 THR A CA 1
ATOM 780 C C . THR A 1 103 ? 2.237 27.479 48.520 1.00 37.06 103 THR A C 1
ATOM 782 O O . THR A 1 103 ? 1.221 27.700 47.866 1.00 37.06 103 THR A O 1
ATOM 785 N N . PRO A 1 104 ? 2.297 26.365 49.294 1.00 48.75 104 PRO A N 1
ATOM 786 C CA . PRO A 1 104 ? 2.263 25.003 48.757 1.00 48.75 104 PRO A CA 1
ATOM 787 C C . PRO A 1 104 ? 1.046 24.151 49.202 1.00 48.75 104 PRO A C 1
ATOM 789 O O . PRO A 1 104 ? 0.308 24.497 50.116 1.00 48.75 104 PRO A O 1
ATOM 792 N N . GLU A 1 105 ? 0.948 22.966 48.589 1.00 47.22 105 GLU A N 1
ATOM 793 C CA . GLU A 1 105 ? 0.355 21.735 49.140 1.00 47.22 105 GLU A CA 1
ATOM 794 C C . GLU A 1 105 ? -1.172 21.681 49.339 1.00 47.22 105 GLU A C 1
ATOM 796 O O . GLU A 1 105 ? -1.701 22.005 50.396 1.00 47.22 105 GLU A O 1
ATOM 801 N N . GLN A 1 106 ? -1.869 21.098 48.354 1.00 39.78 106 GLN A N 1
ATOM 802 C CA . GLN A 1 106 ? -3.013 20.222 48.623 1.00 39.78 106 GLN A CA 1
ATOM 803 C C . GLN A 1 106 ? -2.940 18.985 47.725 1.00 39.78 106 GLN A C 1
ATOM 805 O O . GLN A 1 106 ? -3.082 19.046 46.503 1.00 39.78 106 GLN A O 1
ATOM 810 N N . VAL A 1 107 ? -2.693 17.851 48.376 1.00 50.38 107 VAL A N 1
ATOM 811 C CA . VAL A 1 107 ? -2.793 16.503 47.826 1.00 50.38 107 VAL A CA 1
ATOM 812 C C . VAL A 1 107 ? -4.266 16.228 47.528 1.00 50.38 107 VAL A C 1
ATOM 814 O O . VAL A 1 107 ? -5.029 15.827 48.401 1.00 50.38 107 VAL A O 1
ATOM 817 N N . ALA A 1 108 ? -4.668 16.446 46.282 1.00 44.88 108 ALA A N 1
ATOM 818 C CA . ALA A 1 108 ? -5.853 15.834 45.707 1.00 44.88 108 ALA A CA 1
ATOM 819 C C . ALA A 1 108 ? -5.367 14.890 44.610 1.00 44.88 108 ALA A C 1
ATOM 821 O O . ALA A 1 108 ? -4.900 15.317 43.555 1.00 44.88 108 ALA A O 1
ATOM 822 N N . THR A 1 109 ? -5.428 13.592 44.895 1.00 47.94 109 THR A N 1
ATOM 823 C CA . THR A 1 109 ? -5.196 12.518 43.932 1.00 47.94 109 THR A CA 1
ATOM 824 C C . THR A 1 109 ? -6.275 12.594 42.853 1.00 47.94 109 THR A C 1
ATOM 826 O O . THR A 1 109 ? -7.301 11.922 42.922 1.00 47.94 109 THR A O 1
ATOM 829 N N . ALA A 1 110 ? -6.057 13.449 41.856 1.00 46.62 110 ALA A N 1
ATOM 830 C CA . ALA A 1 110 ? -6.732 13.341 40.581 1.00 46.62 110 ALA A CA 1
ATOM 831 C C . ALA A 1 110 ? -6.216 12.060 39.926 1.00 46.62 110 ALA A C 1
ATOM 833 O O . ALA A 1 110 ? -5.014 11.892 39.709 1.00 46.62 110 ALA A O 1
ATOM 834 N N . ILE A 1 111 ? -7.137 11.139 39.666 1.00 49.47 111 ILE A N 1
ATOM 835 C CA . ILE A 1 111 ? -6.914 9.967 38.832 1.00 49.47 111 ILE A CA 1
ATOM 836 C C . ILE A 1 111 ? -6.541 10.518 37.456 1.00 49.47 111 ILE A C 1
ATOM 838 O O . ILE A 1 111 ? -7.401 10.904 36.672 1.00 49.47 111 ILE A O 1
ATOM 842 N N . ASN A 1 112 ? -5.239 10.640 37.216 1.00 44.06 112 ASN A N 1
ATOM 843 C CA . ASN A 1 112 ? -4.675 10.839 35.897 1.00 44.06 112 ASN A CA 1
ATOM 844 C C . ASN A 1 112 ? -5.160 9.645 35.065 1.00 44.06 112 ASN A C 1
ATOM 846 O O . ASN A 1 112 ? -4.839 8.512 35.444 1.00 44.06 112 ASN A O 1
ATOM 850 N N . PRO A 1 113 ? -5.948 9.833 33.992 1.00 50.84 113 PRO A N 1
ATOM 851 C CA . PRO A 1 113 ? -6.084 8.789 32.999 1.00 50.84 113 PRO A CA 1
ATOM 852 C C . PRO A 1 113 ? -4.665 8.561 32.498 1.00 50.84 113 PRO A C 1
ATOM 854 O O . PRO A 1 113 ? -4.109 9.397 31.788 1.00 50.84 113 PRO A O 1
ATOM 857 N N . GLN A 1 114 ? -4.039 7.487 32.978 1.00 45.44 114 GLN A N 1
ATOM 858 C CA . GLN A 1 114 ? -2.752 7.048 32.486 1.00 45.44 114 GLN A CA 1
ATOM 859 C C . GLN A 1 114 ? -2.852 7.017 30.967 1.00 45.44 114 GLN A C 1
ATOM 861 O O . GLN A 1 114 ? -3.580 6.209 30.401 1.00 45.44 114 GLN A O 1
ATOM 866 N N . LEU A 1 115 ? -2.159 7.971 30.349 1.00 48.31 115 LEU A N 1
ATOM 867 C CA . LEU A 1 115 ? -1.129 7.687 29.370 1.00 48.31 115 LEU A CA 1
ATOM 868 C C . LEU A 1 115 ? -1.493 6.462 28.531 1.00 48.31 115 LEU A C 1
ATOM 870 O O . LEU A 1 115 ? -0.940 5.380 28.718 1.00 48.31 115 LEU A O 1
ATOM 874 N N . ILE A 1 116 ? -2.396 6.659 27.572 1.00 47.88 116 ILE A N 1
ATOM 875 C CA . ILE A 1 116 ? -2.257 5.929 26.319 1.00 47.88 116 ILE A CA 1
ATOM 876 C C . ILE A 1 116 ? -0.884 6.368 25.820 1.00 47.88 116 ILE A C 1
ATOM 878 O O . ILE A 1 116 ? -0.694 7.526 25.441 1.00 47.88 116 ILE A O 1
ATOM 882 N N . MET A 1 117 ? 0.109 5.496 25.993 1.00 40.25 117 MET A N 1
ATOM 883 C CA . MET A 1 117 ? 1.436 5.733 25.454 1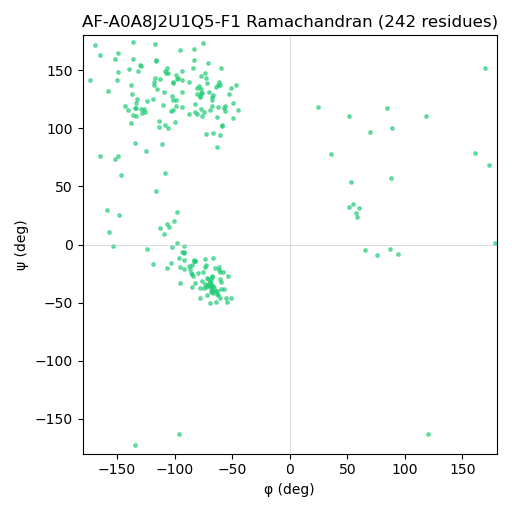.00 40.25 117 MET A CA 1
ATOM 884 C C . MET A 1 117 ? 1.263 6.070 23.973 1.00 40.25 117 MET A C 1
ATOM 886 O O . MET A 1 117 ? 0.493 5.381 23.300 1.00 40.25 117 MET A O 1
ATOM 890 N N . PRO A 1 118 ? 1.928 7.111 23.447 1.00 47.19 118 PRO A N 1
ATOM 891 C CA . PRO A 1 118 ? 2.052 7.225 22.010 1.00 47.19 118 PRO A CA 1
ATOM 892 C C . PRO A 1 118 ? 2.705 5.922 21.559 1.00 47.19 118 PRO A C 1
ATOM 894 O O . PRO A 1 118 ? 3.837 5.641 21.953 1.00 47.19 118 PRO A O 1
ATOM 897 N N . THR A 1 119 ? 1.992 5.109 20.780 1.00 54.00 119 THR A N 1
ATOM 898 C CA . THR A 1 119 ? 2.654 4.218 19.830 1.00 54.00 119 THR A CA 1
ATOM 899 C C . THR A 1 119 ? 3.700 5.092 19.156 1.00 54.00 119 THR A C 1
ATOM 901 O O . THR A 1 119 ? 3.331 6.132 18.601 1.00 54.00 119 THR A O 1
ATOM 904 N N . GLU A 1 120 ? 4.986 4.784 19.348 1.00 59.62 120 GLU A N 1
ATOM 905 C CA . GLU A 1 120 ? 6.060 5.620 18.819 1.00 59.62 120 GLU A CA 1
ATOM 906 C C . GLU A 1 120 ? 5.754 5.896 17.348 1.00 59.62 120 GLU A C 1
ATOM 908 O O . GLU A 1 120 ? 5.488 4.975 16.574 1.00 59.62 120 GLU A O 1
ATOM 913 N N . ALA A 1 121 ? 5.641 7.180 17.001 1.00 68.94 121 ALA A N 1
ATOM 914 C CA . ALA A 1 121 ? 5.184 7.570 15.681 1.00 68.94 121 ALA A CA 1
ATOM 915 C C . ALA A 1 121 ? 6.199 7.055 14.658 1.00 68.94 121 ALA A C 1
ATOM 917 O O . ALA A 1 121 ? 7.324 7.551 14.606 1.00 68.94 121 ALA A O 1
ATOM 918 N N . ILE A 1 122 ? 5.800 6.053 13.869 1.00 78.56 122 ILE A N 1
ATOM 919 C CA . ILE A 1 122 ? 6.655 5.441 12.852 1.00 78.56 122 ILE A CA 1
ATOM 920 C C . ILE A 1 122 ? 7.145 6.543 11.913 1.00 78.56 122 ILE A C 1
ATOM 922 O O . ILE A 1 122 ? 6.350 7.223 11.255 1.00 78.56 122 ILE A O 1
ATOM 926 N N . SER A 1 123 ? 8.464 6.720 11.849 1.00 91.69 123 SER A N 1
ATOM 927 C CA . SER A 1 123 ? 9.074 7.715 10.971 1.00 91.69 123 SER A CA 1
ATOM 928 C C . SER A 1 123 ? 8.857 7.325 9.509 1.00 91.69 123 SER A C 1
ATOM 930 O O . SER A 1 123 ? 9.144 6.194 9.112 1.00 91.69 123 SER A O 1
ATOM 932 N N . ARG A 1 124 ? 8.350 8.263 8.699 1.00 95.06 124 ARG A N 1
ATOM 933 C CA . ARG A 1 124 ? 8.086 8.083 7.263 1.00 95.06 124 ARG A CA 1
ATOM 934 C C . ARG A 1 124 ? 9.084 8.898 6.449 1.00 95.06 124 ARG A C 1
ATOM 936 O O . ARG A 1 124 ? 9.283 10.087 6.692 1.00 95.06 124 ARG A O 1
ATOM 943 N N . SER A 1 125 ? 9.687 8.260 5.460 1.00 96.38 125 SER A N 1
ATOM 944 C CA . SER A 1 125 ? 10.750 8.808 4.618 1.00 96.38 125 SER A CA 1
ATOM 945 C C . SER A 1 125 ? 10.513 8.461 3.146 1.00 96.38 125 SER A C 1
ATOM 947 O O . SER A 1 125 ? 9.583 7.724 2.820 1.00 96.38 125 SER A O 1
ATOM 949 N N . HIS A 1 126 ? 11.347 9.002 2.252 1.00 97.19 126 HIS A N 1
ATOM 950 C CA . HIS A 1 126 ? 11.324 8.686 0.817 1.00 97.19 126 HIS A CA 1
ATOM 951 C C . HIS A 1 126 ? 9.937 8.848 0.153 1.00 97.19 126 HIS A C 1
ATOM 953 O O . HIS A 1 126 ? 9.438 7.896 -0.450 1.00 97.19 126 HIS A O 1
ATOM 959 N N . PRO A 1 127 ? 9.276 10.018 0.268 1.00 97.44 127 PRO A N 1
ATOM 960 C CA . PRO A 1 127 ? 7.980 10.223 -0.362 1.00 97.44 127 PRO A CA 1
ATOM 961 C C . PRO A 1 127 ? 8.075 10.160 -1.881 1.00 97.44 127 PRO A C 1
ATOM 963 O O . PRO A 1 127 ? 8.918 10.818 -2.495 1.00 97.44 127 PRO A O 1
ATOM 966 N N . VAL A 1 128 ? 7.134 9.451 -2.492 1.00 98.06 128 VAL A N 1
ATOM 967 C CA . VAL A 1 128 ? 6.907 9.506 -3.933 1.00 98.06 128 VAL A CA 1
ATOM 968 C C . VAL A 1 128 ? 5.413 9.568 -4.225 1.00 98.06 128 VAL A C 1
ATOM 970 O O . VAL A 1 128 ? 4.635 8.787 -3.685 1.00 98.06 128 VAL A O 1
ATOM 973 N N . GLU A 1 129 ? 5.006 10.523 -5.056 1.00 98.06 129 GLU A N 1
ATOM 974 C CA . GLU A 1 129 ? 3.608 10.725 -5.444 1.00 98.06 129 GLU A CA 1
ATOM 975 C C . GLU A 1 129 ? 3.324 10.096 -6.808 1.00 98.06 129 GLU A C 1
ATOM 977 O O . GLU A 1 129 ? 4.175 10.102 -7.705 1.00 98.06 129 GLU A O 1
ATOM 982 N N . PHE A 1 130 ? 2.106 9.584 -6.977 1.00 98.12 130 PHE A N 1
ATOM 983 C CA . PHE A 1 130 ? 1.645 8.953 -8.210 1.00 98.12 130 PHE A CA 1
ATOM 984 C C . PHE A 1 130 ? 0.493 9.736 -8.854 1.00 98.12 130 PHE A C 1
ATOM 986 O O . PHE A 1 130 ? -0.223 10.467 -8.169 1.00 98.12 130 PHE A O 1
ATOM 993 N N . PRO A 1 131 ? 0.251 9.564 -10.171 1.00 94.12 131 PRO A N 1
ATOM 994 C CA . PRO A 1 131 ? -0.765 10.328 -10.898 1.00 94.12 131 PRO A CA 1
ATOM 995 C C . PRO A 1 131 ? -2.200 10.125 -10.398 1.00 94.12 131 PRO A C 1
ATOM 997 O O . PRO A 1 131 ? -3.058 10.952 -10.689 1.00 94.12 131 PRO A O 1
ATOM 1000 N N . ASP A 1 132 ? -2.462 9.036 -9.672 1.00 96.62 132 ASP A N 1
ATOM 1001 C CA . ASP A 1 132 ? -3.789 8.690 -9.158 1.00 96.62 132 ASP A CA 1
ATOM 1002 C C . ASP A 1 132 ? -4.003 9.100 -7.689 1.00 96.62 132 ASP A C 1
ATOM 1004 O O . ASP A 1 132 ? -4.787 8.496 -6.965 1.00 96.62 132 ASP A O 1
ATOM 1008 N N . ASN A 1 133 ? -3.299 10.149 -7.245 1.00 95.75 133 ASN A N 1
ATOM 1009 C CA . ASN A 1 133 ? -3.468 10.798 -5.936 1.00 95.75 133 ASN A CA 1
ATOM 1010 C C . ASN A 1 133 ? -3.222 9.889 -4.718 1.00 95.75 133 ASN A C 1
ATOM 1012 O O . ASN A 1 133 ? -3.811 10.089 -3.652 1.00 95.75 133 ASN A O 1
ATOM 1016 N N . PHE A 1 134 ? -2.323 8.919 -4.868 1.00 98.44 134 PHE A N 1
ATOM 1017 C CA . PHE A 1 134 ? -1.716 8.212 -3.748 1.00 98.44 134 PHE A CA 1
ATOM 1018 C C . PHE A 1 134 ? -0.212 8.478 -3.722 1.00 98.44 134 PHE A C 1
ATOM 1020 O O . PHE A 1 134 ? 0.397 8.820 -4.742 1.00 98.44 134 PHE A O 1
ATOM 1027 N N . SER A 1 135 ? 0.382 8.291 -2.553 1.00 98.44 135 SER A N 1
ATOM 1028 C CA . SER A 1 135 ? 1.817 8.408 -2.340 1.00 98.44 135 SER A CA 1
ATOM 1029 C C . SER A 1 135 ? 2.336 7.180 -1.615 1.00 98.44 135 SER A C 1
ATOM 1031 O O . SER A 1 135 ? 1.599 6.505 -0.894 1.00 98.44 135 SER A O 1
ATOM 1033 N N . LEU A 1 136 ? 3.615 6.901 -1.810 1.00 98.31 136 LEU A N 1
ATOM 1034 C CA . LEU A 1 136 ? 4.321 5.808 -1.172 1.00 98.31 136 LEU A CA 1
ATOM 1035 C C . LEU A 1 136 ? 5.441 6.376 -0.304 1.00 98.31 136 LEU A C 1
ATOM 1037 O O . LEU A 1 136 ? 6.145 7.304 -0.708 1.00 98.31 136 LEU A O 1
ATOM 1041 N N . TRP A 1 137 ? 5.579 5.811 0.887 1.00 98.25 137 TRP A N 1
ATOM 1042 C CA . TRP A 1 137 ? 6.595 6.168 1.866 1.00 98.25 137 TRP A CA 1
ATOM 1043 C C . TRP A 1 137 ? 7.267 4.900 2.378 1.00 98.25 137 TRP A C 1
ATOM 1045 O O . TRP A 1 137 ? 6.625 3.853 2.489 1.00 98.25 137 TRP A O 1
ATOM 1055 N N . ALA A 1 138 ? 8.535 5.022 2.747 1.00 97.31 138 ALA A N 1
ATOM 1056 C CA . ALA A 1 138 ? 9.274 3.983 3.445 1.00 97.31 138 ALA A CA 1
ATOM 1057 C C . ALA A 1 138 ? 9.364 4.323 4.935 1.00 97.31 138 ALA A C 1
ATOM 1059 O O . ALA A 1 138 ? 9.593 5.481 5.306 1.00 97.31 138 ALA A O 1
ATOM 1060 N N . THR A 1 139 ? 9.210 3.323 5.794 1.00 96.25 139 THR A N 1
ATOM 1061 C CA . THR A 1 139 ? 9.475 3.463 7.228 1.00 96.25 139 THR A CA 1
ATOM 1062 C C . THR A 1 139 ? 10.962 3.283 7.527 1.00 96.25 139 THR A C 1
ATOM 1064 O O . THR A 1 139 ? 11.726 2.816 6.682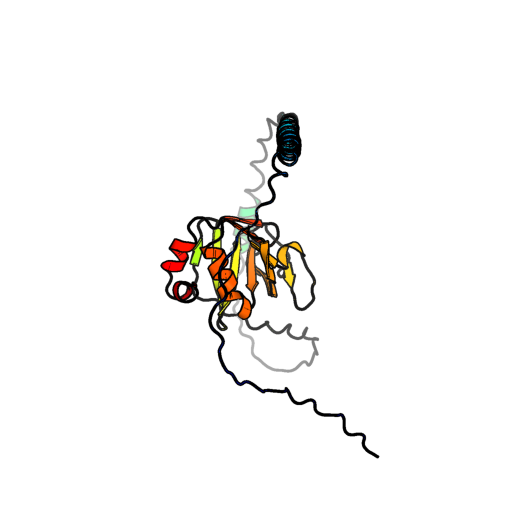 1.00 96.25 139 THR A O 1
ATOM 1067 N N . GLU A 1 140 ? 11.391 3.612 8.746 1.00 93.56 140 GLU A N 1
ATOM 1068 C CA . GLU A 1 140 ? 12.777 3.391 9.191 1.00 93.56 140 GLU A CA 1
ATOM 1069 C C . GLU A 1 140 ? 13.232 1.918 9.117 1.00 93.56 140 GLU A C 1
ATOM 1071 O O . GLU A 1 140 ? 14.421 1.641 8.982 1.00 93.56 140 GLU A O 1
ATOM 1076 N N . TYR A 1 141 ? 12.284 0.976 9.152 1.00 93.56 141 TYR A N 1
ATOM 1077 C CA . TYR A 1 141 ? 12.533 -0.464 9.056 1.00 93.56 141 TYR A CA 1
ATOM 1078 C C . TYR A 1 141 ? 12.254 -1.024 7.654 1.00 93.56 141 TYR A C 1
ATOM 1080 O O . TYR A 1 141 ? 12.034 -2.225 7.509 1.00 93.56 141 TYR A O 1
ATOM 1088 N N . ASN A 1 142 ? 12.237 -0.170 6.624 1.00 92.44 142 ASN A N 1
ATOM 1089 C CA . ASN A 1 142 ? 11.893 -0.520 5.239 1.00 92.44 142 ASN A CA 1
ATOM 1090 C C . ASN A 1 142 ? 10.487 -1.126 5.075 1.00 92.44 142 ASN A C 1
ATOM 1092 O O . ASN A 1 142 ? 10.232 -1.855 4.117 1.00 92.44 142 ASN A O 1
ATOM 1096 N N . GLY A 1 143 ? 9.568 -0.843 5.999 1.00 96.06 143 GLY A N 1
ATOM 1097 C CA . GLY A 1 143 ? 8.141 -1.085 5.796 1.00 96.06 143 GLY A CA 1
ATOM 1098 C C . GLY A 1 143 ? 7.576 -0.094 4.785 1.00 96.06 143 GLY A C 1
ATOM 1099 O O . GLY A 1 143 ? 8.124 0.995 4.605 1.00 96.06 143 GLY A O 1
ATOM 1100 N N . MET A 1 144 ? 6.473 -0.457 4.139 1.00 97.69 144 MET A N 1
ATOM 1101 C CA . MET A 1 144 ? 5.812 0.418 3.172 1.00 97.69 144 MET A CA 1
ATOM 1102 C C . MET A 1 144 ? 4.602 1.090 3.791 1.00 97.69 144 MET A C 1
ATOM 1104 O O . MET A 1 144 ? 3.832 0.450 4.500 1.00 97.69 144 MET A O 1
ATOM 1108 N N . VAL A 1 145 ? 4.400 2.363 3.471 1.00 98.31 145 VAL A N 1
ATOM 1109 C CA . VAL A 1 145 ? 3.166 3.080 3.788 1.00 98.31 145 VAL A CA 1
ATOM 1110 C C . VAL A 1 145 ? 2.586 3.651 2.505 1.00 98.31 145 VAL A C 1
ATOM 1112 O O . VAL A 1 145 ? 3.248 4.417 1.803 1.00 98.31 145 VAL A O 1
ATOM 1115 N N . ILE A 1 146 ? 1.340 3.293 2.206 1.00 98.56 146 ILE A N 1
ATOM 1116 C CA . ILE A 1 146 ? 0.566 3.897 1.119 1.00 98.56 146 ILE A CA 1
ATOM 1117 C C . ILE A 1 146 ? -0.349 4.944 1.737 1.00 98.56 146 ILE A C 1
ATOM 1119 O O . ILE A 1 146 ? -1.126 4.631 2.638 1.00 98.56 146 ILE A O 1
ATOM 1123 N N . SER A 1 147 ? -0.265 6.182 1.257 1.00 98.38 147 SER A N 1
ATOM 1124 C CA . SER A 1 147 ? -1.107 7.279 1.731 1.00 98.38 147 SER A CA 1
ATOM 1125 C C . SER A 1 147 ? -1.984 7.842 0.627 1.00 98.38 147 SER A C 1
ATOM 1127 O O . SER A 1 147 ? -1.501 8.044 -0.486 1.00 98.38 147 SER A O 1
ATOM 1129 N N . TRP A 1 148 ? -3.235 8.169 0.933 1.00 98.38 148 TRP A N 1
ATOM 1130 C CA . TRP A 1 148 ? -4.151 8.817 -0.008 1.00 98.38 148 TRP A CA 1
ATOM 1131 C C . TRP A 1 148 ? -5.139 9.718 0.730 1.00 98.38 148 TRP A C 1
ATOM 1133 O O . TRP A 1 148 ? -5.295 9.649 1.951 1.00 98.38 148 TRP A O 1
ATOM 1143 N N . LYS A 1 149 ? -5.815 10.587 -0.019 1.00 97.38 149 LYS A N 1
ATOM 1144 C CA . LYS A 1 149 ? -6.915 11.391 0.509 1.00 97.38 149 LYS A CA 1
ATOM 1145 C C . LYS A 1 149 ? -8.239 10.680 0.256 1.00 97.38 149 LYS A C 1
ATOM 1147 O O . LYS A 1 149 ? -8.510 10.282 -0.873 1.00 97.38 149 LYS A O 1
ATOM 1152 N N . ALA A 1 150 ? -9.061 10.568 1.288 1.00 95.44 150 ALA A N 1
ATOM 1153 C CA . ALA A 1 150 ? -10.355 9.898 1.236 1.00 95.44 150 ALA A CA 1
ATOM 1154 C C . ALA A 1 150 ? -11.445 10.741 1.916 1.00 95.44 150 ALA A C 1
ATOM 1156 O O . ALA A 1 150 ? -11.236 11.913 2.255 1.00 95.44 150 ALA A O 1
ATOM 1157 N N . GLU A 1 151 ? -12.634 10.156 2.055 1.00 93.88 151 GLU A N 1
ATOM 1158 C CA . GLU A 1 151 ? -13.755 10.777 2.754 1.00 93.88 151 GLU A CA 1
ATOM 1159 C C . GLU A 1 151 ? -13.413 11.082 4.215 1.00 93.88 151 GLU A C 1
ATOM 1161 O O . GLU A 1 151 ? -12.562 10.440 4.841 1.00 93.88 151 GLU A O 1
ATOM 1166 N N . GLN A 1 152 ? -14.074 12.107 4.751 1.00 94.69 152 GLN A N 1
ATOM 1167 C CA . GLN A 1 152 ? -13.827 12.545 6.112 1.00 94.69 152 GLN A CA 1
ATOM 1168 C C . GLN A 1 152 ? -14.296 11.477 7.104 1.00 94.69 152 GLN A C 1
ATOM 1170 O O . GLN A 1 152 ? -15.453 11.069 7.063 1.00 94.69 152 GLN A O 1
ATOM 1175 N N . SER A 1 153 ? -13.408 11.071 8.008 1.00 92.50 153 SER A N 1
ATOM 1176 C CA . SER A 1 153 ? -13.707 10.118 9.075 1.00 92.50 153 SER A CA 1
ATOM 1177 C C . SER A 1 153 ? -13.547 10.769 10.445 1.00 92.50 153 SER A C 1
ATOM 1179 O O . SER A 1 153 ? -12.668 11.611 10.658 1.00 92.50 153 SER A O 1
ATOM 1181 N N . SER A 1 154 ? -14.422 10.385 11.375 1.00 92.06 154 SER A N 1
ATOM 1182 C CA . SER A 1 154 ? -14.273 10.678 12.804 1.00 92.06 154 SER A CA 1
ATOM 1183 C C . SER A 1 154 ? -13.367 9.676 13.520 1.00 92.06 154 SER A C 1
ATOM 1185 O O . SER A 1 154 ? -12.974 9.924 14.657 1.00 92.06 154 SER A O 1
ATOM 1187 N N . GLU A 1 155 ? -13.060 8.549 12.880 1.00 93.31 155 GLU A N 1
ATOM 1188 C CA . GLU A 1 155 ? -12.200 7.498 13.416 1.00 93.31 155 GLU A CA 1
ATOM 1189 C C . GLU A 1 155 ? -10.737 7.792 13.082 1.00 93.31 155 GLU A C 1
ATOM 1191 O O . GLU A 1 155 ? -10.411 8.233 11.980 1.00 93.31 155 GLU A O 1
ATOM 1196 N N . THR A 1 156 ? -9.843 7.542 14.040 1.00 94.81 156 THR A N 1
ATOM 1197 C CA . THR A 1 156 ? -8.389 7.667 13.846 1.00 94.81 156 THR A CA 1
ATOM 1198 C C . THR A 1 156 ? -7.761 6.392 13.292 1.00 94.81 156 THR A C 1
ATOM 1200 O O . THR A 1 156 ? -6.677 6.450 12.720 1.00 94.81 156 THR A O 1
ATOM 1203 N N . THR A 1 157 ? -8.441 5.257 13.455 1.00 96.88 157 THR A N 1
ATOM 1204 C CA . THR A 1 157 ? -8.003 3.925 13.035 1.00 96.88 157 THR A CA 1
ATOM 1205 C C . THR A 1 157 ? -9.168 3.258 12.324 1.00 96.88 157 THR A C 1
ATOM 1207 O O . THR A 1 157 ? -10.235 3.125 12.910 1.00 96.88 157 THR A O 1
ATOM 1210 N N . ILE A 1 158 ? -8.957 2.866 11.073 1.00 97.81 158 ILE A N 1
ATOM 1211 C CA . ILE A 1 158 ? -9.951 2.199 10.221 1.00 97.81 158 ILE A CA 1
ATOM 1212 C C . ILE A 1 158 ? -9.780 0.683 10.274 1.00 97.81 158 ILE A C 1
ATOM 1214 O O . ILE A 1 158 ? -10.752 -0.055 10.159 1.00 97.81 158 ILE A O 1
ATOM 1218 N N . TRP A 1 159 ? -8.541 0.221 10.431 1.00 98.25 159 TRP A N 1
ATOM 1219 C CA . TRP A 1 159 ? -8.178 -1.190 10.482 1.00 98.25 159 TRP A CA 1
ATOM 1220 C C . TRP A 1 159 ? -6.940 -1.380 11.357 1.00 98.25 159 TRP A C 1
ATOM 1222 O O . TRP A 1 159 ? -6.025 -0.554 11.298 1.00 98.25 159 TRP A O 1
ATOM 1232 N N . ASP A 1 160 ? -6.909 -2.464 12.132 1.00 98.00 160 ASP A N 1
ATOM 1233 C CA . ASP A 1 160 ? -5.751 -2.888 12.922 1.00 98.00 160 ASP A CA 1
ATOM 1234 C C . ASP A 1 160 ? -5.639 -4.423 12.928 1.00 98.00 160 ASP A C 1
ATOM 1236 O O . ASP A 1 160 ? -6.527 -5.139 13.399 1.00 98.00 160 ASP A O 1
ATOM 1240 N N . ILE A 1 161 ? -4.524 -4.949 12.416 1.00 97.31 161 ILE A N 1
ATOM 1241 C CA . ILE A 1 161 ? -4.265 -6.391 12.348 1.00 97.31 161 ILE A CA 1
ATOM 1242 C C . ILE A 1 161 ? -4.074 -7.023 13.732 1.00 97.31 161 ILE A C 1
ATOM 1244 O O . ILE A 1 161 ? -4.304 -8.224 13.891 1.00 97.31 161 ILE A O 1
ATOM 1248 N N . ALA A 1 162 ? -3.621 -6.255 14.727 1.00 96.88 162 ALA A N 1
ATOM 1249 C CA . ALA A 1 162 ? -3.318 -6.772 16.057 1.00 96.88 162 ALA A CA 1
ATOM 1250 C C . ALA A 1 162 ? -4.594 -7.166 16.808 1.00 96.88 162 ALA A C 1
ATOM 1252 O O . ALA A 1 162 ? -4.592 -8.145 17.558 1.00 96.88 162 ALA A O 1
ATOM 1253 N N . THR A 1 163 ? -5.680 -6.425 16.585 1.00 97.06 163 THR A N 1
ATOM 1254 C CA . THR A 1 163 ? -7.015 -6.737 17.112 1.00 97.06 163 THR A CA 1
ATOM 1255 C C . THR A 1 163 ? -7.875 -7.502 16.109 1.00 97.06 163 THR A C 1
ATOM 1257 O O . THR A 1 163 ? -8.814 -8.177 16.522 1.00 97.06 163 THR A O 1
ATOM 1260 N N . ALA A 1 164 ? -7.528 -7.444 14.816 1.00 95.94 164 ALA A N 1
ATOM 1261 C CA . ALA A 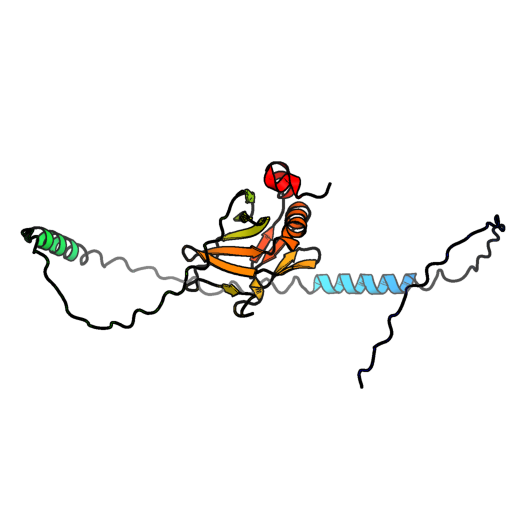1 164 ? -8.352 -7.908 13.700 1.00 95.94 164 ALA A CA 1
ATOM 1262 C C . ALA A 1 164 ? -9.734 -7.226 13.647 1.00 95.94 164 ALA A C 1
ATOM 1264 O O . ALA A 1 164 ? -10.697 -7.798 13.129 1.00 95.94 164 ALA A O 1
ATOM 1265 N N . ASP A 1 165 ? -9.813 -6.002 14.175 1.00 96.69 165 ASP A N 1
ATOM 1266 C CA . ASP A 1 165 ? -11.015 -5.175 14.190 1.00 96.69 165 ASP A CA 1
ATOM 1267 C C . ASP A 1 165 ? -10.901 -4.024 13.178 1.00 96.69 165 ASP A C 1
ATOM 1269 O O . ASP A 1 165 ? -9.815 -3.520 12.879 1.00 96.69 165 ASP A O 1
ATOM 1273 N N . GLY A 1 166 ? -12.054 -3.576 12.679 1.00 96.75 166 GLY A N 1
ATOM 1274 C CA . GLY A 1 166 ? -12.171 -2.463 11.738 1.00 96.75 166 GLY A CA 1
ATOM 1275 C C . GLY A 1 166 ? -12.819 -2.858 10.412 1.00 96.75 166 GLY A C 1
ATOM 1276 O O . GLY A 1 166 ? -13.488 -3.890 10.303 1.00 96.75 166 GLY A O 1
ATOM 1277 N N . ASP A 1 167 ? -12.643 -2.018 9.394 1.00 97.31 167 ASP A N 1
ATOM 1278 C CA . ASP A 1 167 ? -13.149 -2.274 8.048 1.00 97.31 167 ASP A CA 1
ATOM 1279 C C . ASP A 1 167 ? -12.307 -3.349 7.342 1.00 97.31 167 ASP A C 1
ATOM 1281 O O . ASP A 1 167 ? -11.148 -3.138 6.984 1.00 97.31 167 ASP A O 1
ATOM 1285 N N . GLN A 1 168 ? -12.924 -4.499 7.066 1.00 97.38 168 GLN A N 1
ATOM 1286 C CA . GLN A 1 168 ? -12.300 -5.611 6.342 1.00 97.38 168 GLN A CA 1
ATOM 1287 C C . GLN A 1 168 ? -11.868 -5.237 4.917 1.00 97.38 168 GLN A C 1
ATOM 1289 O O . GLN A 1 168 ? -10.979 -5.869 4.347 1.00 97.38 168 GLN A O 1
ATOM 1294 N N . SER A 1 169 ? -12.451 -4.192 4.320 1.00 97.81 169 SER A N 1
ATOM 1295 C CA . SER A 1 169 ? -12.013 -3.689 3.015 1.00 97.81 169 SER A CA 1
ATOM 1296 C C . SER A 1 169 ? -10.584 -3.121 3.052 1.00 97.81 169 SER A C 1
ATOM 1298 O O . SER A 1 169 ? -9.925 -3.038 2.009 1.00 97.81 169 SER A O 1
ATOM 1300 N N . CYS A 1 170 ? -10.096 -2.763 4.243 1.00 98.19 170 CYS A N 1
ATOM 1301 C CA . CYS A 1 170 ? -8.756 -2.252 4.505 1.00 98.19 170 CYS A CA 1
ATOM 1302 C C . CYS A 1 170 ? -7.739 -3.329 4.907 1.00 98.19 170 CYS A C 1
ATOM 1304 O O . CYS A 1 170 ? -6.556 -3.006 4.991 1.00 98.19 170 CYS A O 1
ATOM 1306 N N . GLU A 1 171 ? -8.159 -4.585 5.105 1.00 98.50 171 GLU A N 1
ATOM 1307 C CA . GLU A 1 171 ? -7.300 -5.684 5.582 1.00 98.50 171 GLU A CA 1
ATOM 1308 C C . GLU A 1 171 ? -6.107 -5.961 4.657 1.00 98.50 171 GLU A C 1
ATOM 1310 O O . GLU A 1 171 ? -5.038 -6.383 5.098 1.00 98.50 171 GLU A O 1
ATOM 1315 N N . GLN A 1 172 ? -6.279 -5.747 3.353 1.00 98.62 172 GLN A N 1
ATOM 1316 C CA . GLN A 1 172 ? -5.259 -6.065 2.365 1.00 98.62 172 GLN A CA 1
ATOM 1317 C C . GLN A 1 172 ? -5.298 -5.136 1.155 1.00 98.62 172 GLN A C 1
ATOM 1319 O O . GLN A 1 172 ? -6.359 -4.701 0.702 1.00 98.62 172 GLN A O 1
ATOM 1324 N N . ILE A 1 173 ? -4.119 -4.906 0.578 1.00 98.81 173 ILE A N 1
ATOM 1325 C CA . ILE A 1 173 ? -3.990 -4.415 -0.792 1.00 98.81 173 ILE A CA 1
ATOM 1326 C C . ILE A 1 173 ? -4.162 -5.592 -1.752 1.00 98.81 173 ILE A C 1
ATOM 1328 O O . ILE A 1 173 ? -3.579 -6.651 -1.536 1.00 98.81 173 ILE A O 1
ATOM 1332 N N . VAL A 1 174 ? -4.944 -5.411 -2.816 1.00 98.81 174 VAL A N 1
ATOM 1333 C CA . VAL A 1 174 ? -5.191 -6.448 -3.831 1.00 98.81 174 VAL A CA 1
ATOM 1334 C C . VAL A 1 174 ? -4.879 -5.903 -5.217 1.00 98.81 174 VAL A C 1
ATOM 1336 O O . VAL A 1 174 ? -5.543 -4.981 -5.694 1.00 98.81 174 VAL A O 1
ATOM 1339 N N . PHE A 1 175 ? -3.889 -6.476 -5.891 1.00 98.75 175 PHE A N 1
ATOM 1340 C CA . PHE A 1 175 ? -3.496 -6.089 -7.243 1.00 98.75 175 PHE A CA 1
ATOM 1341 C C . PHE A 1 175 ? -4.368 -6.766 -8.305 1.00 98.75 175 PHE A C 1
ATOM 1343 O O . PHE A 1 175 ? -4.997 -7.801 -8.080 1.00 98.75 175 PHE A O 1
ATOM 1350 N N . ASN A 1 176 ? -4.407 -6.190 -9.507 1.00 98.25 176 ASN A N 1
ATOM 1351 C CA . ASN A 1 176 ? -5.248 -6.693 -10.597 1.00 98.25 176 ASN A CA 1
ATOM 1352 C C . ASN A 1 176 ? -4.847 -8.080 -11.139 1.00 98.25 176 ASN A C 1
ATOM 1354 O O . ASN A 1 176 ? -5.610 -8.667 -11.902 1.00 98.25 176 ASN A O 1
ATOM 1358 N N . ASN A 1 177 ? -3.679 -8.602 -10.763 1.00 96.88 177 ASN A N 1
ATOM 1359 C CA . ASN A 1 177 ? -3.246 -9.971 -11.054 1.00 96.88 177 ASN A CA 1
ATOM 1360 C C . ASN A 1 177 ? -3.617 -10.982 -9.953 1.00 96.88 177 ASN A C 1
ATOM 1362 O O . ASN A 1 177 ? -3.319 -12.161 -10.113 1.00 96.88 177 ASN A O 1
ATOM 1366 N N . GLY A 1 178 ? -4.248 -10.539 -8.863 1.00 97.94 178 GLY A N 1
ATOM 1367 C CA . GLY A 1 178 ? -4.649 -11.386 -7.741 1.00 97.94 178 GLY A CA 1
ATOM 1368 C C . GLY A 1 178 ? -3.649 -11.446 -6.586 1.00 97.94 178 GLY A C 1
ATOM 1369 O O . GLY A 1 178 ? -4.012 -11.973 -5.540 1.00 97.94 178 GLY A O 1
ATOM 1370 N N . ASP A 1 179 ? -2.442 -10.886 -6.731 1.00 98.44 179 ASP A N 1
ATOM 1371 C CA . ASP A 1 179 ? -1.508 -10.768 -5.605 1.00 98.44 179 ASP A CA 1
ATOM 1372 C C . ASP A 1 179 ? -2.128 -9.882 -4.521 1.00 98.44 179 ASP A C 1
ATOM 1374 O O . ASP A 1 179 ? -2.687 -8.819 -4.820 1.00 98.44 179 ASP A O 1
ATOM 1378 N N . SER A 1 180 ? -1.997 -10.291 -3.261 1.00 98.50 180 SER A N 1
ATOM 1379 C CA . SER A 1 180 ? -2.456 -9.496 -2.129 1.00 98.50 180 SER A CA 1
ATOM 1380 C C . SER A 1 180 ? -1.494 -9.538 -0.951 1.00 98.50 180 SER A C 1
ATOM 1382 O O . SER A 1 180 ? -0.773 -10.515 -0.748 1.00 98.50 180 SER A O 1
ATOM 1384 N N . TYR A 1 181 ? -1.486 -8.449 -0.182 1.00 98.62 181 TYR A N 1
ATOM 1385 C CA . TYR A 1 181 ? -0.628 -8.277 0.991 1.00 98.62 181 TYR A CA 1
ATOM 1386 C C . TYR A 1 181 ? -1.433 -7.637 2.112 1.00 98.62 181 TYR A C 1
ATOM 1388 O O . TYR A 1 181 ? -2.209 -6.709 1.872 1.00 98.62 181 TYR A O 1
ATOM 1396 N N . ARG A 1 182 ? -1.258 -8.138 3.334 1.00 98.38 182 ARG A N 1
ATOM 1397 C CA . ARG A 1 182 ? -2.010 -7.664 4.498 1.00 98.38 182 ARG A CA 1
ATOM 1398 C C . ARG A 1 182 ? -1.454 -6.335 4.992 1.00 98.38 182 ARG A C 1
ATOM 1400 O O . ARG A 1 182 ? -0.240 -6.183 5.127 1.00 98.38 182 ARG A O 1
ATOM 1407 N N . SER A 1 183 ? -2.344 -5.390 5.261 1.00 98.38 183 SER A N 1
ATOM 1408 C CA . SER A 1 183 ? -1.996 -4.171 5.981 1.00 98.38 183 SER A CA 1
ATOM 1409 C C . SER A 1 183 ? -1.865 -4.488 7.473 1.00 98.38 183 SER A C 1
ATOM 1411 O O . SER A 1 183 ? -2.567 -5.343 8.018 1.00 98.38 183 SER A O 1
ATOM 1413 N N . LEU A 1 184 ? -0.927 -3.814 8.129 1.00 97.81 184 LEU A N 1
ATOM 1414 C CA . LEU A 1 184 ? -0.761 -3.860 9.577 1.00 97.81 184 LEU A CA 1
ATOM 1415 C C . LEU A 1 184 ? -1.811 -2.983 10.254 1.00 97.81 184 LEU A C 1
ATOM 1417 O O . LEU A 1 184 ? -2.475 -3.405 11.190 1.00 97.81 184 LEU A O 1
ATOM 1421 N N . ASP A 1 185 ? -1.985 -1.779 9.731 1.00 97.81 185 ASP A N 1
ATOM 1422 C CA . ASP A 1 185 ? -2.959 -0.811 10.197 1.00 97.81 185 ASP A CA 1
ATOM 1423 C C . ASP A 1 185 ? -3.381 0.091 9.039 1.00 97.81 185 ASP A C 1
ATOM 1425 O O . ASP A 1 185 ? -2.685 0.208 8.021 1.00 97.81 185 ASP A O 1
ATOM 1429 N N . VAL A 1 186 ? -4.541 0.724 9.203 1.00 98.19 186 VAL A N 1
ATOM 1430 C CA . VAL A 1 186 ? -4.944 1.879 8.405 1.00 98.19 186 VAL A CA 1
ATOM 1431 C C . VAL A 1 186 ? -5.358 3.001 9.342 1.00 98.19 186 VAL A C 1
ATOM 1433 O O . VAL A 1 186 ? -6.373 2.906 10.031 1.00 98.19 186 VAL A O 1
ATOM 1436 N N . LEU A 1 187 ? -4.577 4.078 9.350 1.00 97.31 187 LEU A N 1
ATOM 1437 C CA . LEU A 1 187 ? -4.777 5.236 10.219 1.00 97.31 187 LEU A CA 1
ATOM 1438 C C . LEU A 1 187 ? -5.281 6.442 9.429 1.00 97.31 187 LEU A C 1
ATOM 1440 O O . LEU A 1 187 ? -4.922 6.629 8.265 1.00 97.31 187 LEU A O 1
ATOM 1444 N N . VAL A 1 188 ? -6.071 7.294 10.081 1.00 97.25 188 VAL A N 1
ATOM 1445 C CA . VAL A 1 188 ? -6.535 8.571 9.529 1.00 97.25 188 VAL A CA 1
ATOM 1446 C C . VAL A 1 188 ? -5.866 9.723 10.258 1.00 97.25 188 VAL A C 1
ATOM 1448 O O . VAL A 1 188 ? -6.068 9.945 11.452 1.00 97.25 188 VAL A O 1
ATOM 1451 N N . GLU A 1 189 ? -5.136 10.538 9.509 1.00 94.88 189 GLU A N 1
ATOM 1452 C CA . GLU A 1 189 ? -4.596 11.804 9.983 1.00 94.88 189 GLU A CA 1
ATOM 1453 C C . GLU A 1 189 ? -5.350 12.975 9.354 1.00 94.88 189 GLU A C 1
ATOM 1455 O O . GLU A 1 189 ? -5.824 12.935 8.211 1.00 94.88 189 GLU A O 1
ATOM 1460 N N . ARG A 1 190 ? -5.468 14.072 10.113 1.00 93.25 190 ARG A N 1
ATOM 1461 C CA . ARG A 1 190 ? -6.153 15.302 9.666 1.00 93.25 190 ARG A CA 1
ATOM 1462 C C . ARG A 1 190 ? -7.571 15.026 9.125 1.00 93.25 190 ARG A C 1
ATOM 1464 O O . ARG A 1 190 ? -8.020 15.681 8.184 1.00 93.25 190 ARG A O 1
ATOM 1471 N N . GLY A 1 191 ? -8.235 14.013 9.685 1.00 92.19 191 GLY A N 1
ATOM 1472 C CA . GLY A 1 191 ? -9.607 13.592 9.391 1.00 92.19 191 GLY A CA 1
ATOM 1473 C C . GLY A 1 191 ? -9.876 13.051 7.983 1.00 92.19 191 GLY A C 1
ATOM 1474 O O . GLY A 1 191 ? -11.000 12.652 7.725 1.00 92.19 191 GLY A O 1
ATOM 1475 N N . SER A 1 192 ? -8.914 13.063 7.055 1.00 95.31 192 SER A N 1
ATOM 1476 C CA . SER A 1 192 ? -9.152 12.678 5.646 1.00 95.31 192 SER A CA 1
ATOM 1477 C C . SER A 1 192 ? -7.925 12.138 4.906 1.00 95.31 192 SER A C 1
ATOM 1479 O O . SER A 1 192 ? -8.034 11.797 3.729 1.00 95.31 192 SER A O 1
ATOM 1481 N N . HIS A 1 193 ? -6.757 12.069 5.552 1.00 97.31 193 HIS A N 1
ATOM 1482 C CA . HIS A 1 193 ? -5.552 11.483 4.964 1.00 97.31 193 HIS A CA 1
ATOM 1483 C C . HIS A 1 193 ? -5.347 10.107 5.571 1.00 97.31 193 HIS A C 1
ATOM 1485 O O . HIS A 1 193 ? -5.133 9.991 6.773 1.00 97.31 193 HIS A O 1
ATOM 1491 N N . TYR A 1 194 ? -5.450 9.086 4.739 1.00 98.19 194 TYR A N 1
ATOM 1492 C CA . TYR A 1 194 ? -5.380 7.698 5.154 1.00 98.19 194 TYR A CA 1
ATOM 1493 C C . TYR A 1 194 ? -3.956 7.207 4.935 1.00 98.19 194 TYR A C 1
ATOM 1495 O O . TYR A 1 194 ? -3.312 7.602 3.960 1.00 98.19 194 TYR A O 1
ATOM 1503 N N . PHE A 1 195 ? -3.477 6.364 5.840 1.00 98.12 195 PHE A N 1
ATOM 1504 C CA . PHE A 1 195 ? -2.149 5.767 5.815 1.00 98.12 195 PHE A CA 1
ATOM 1505 C C . PHE A 1 195 ? -2.296 4.281 6.092 1.00 98.12 195 PHE A C 1
ATOM 1507 O O . PHE A 1 195 ? -2.650 3.910 7.205 1.00 98.12 195 PHE A O 1
ATOM 1514 N N . ALA A 1 196 ? -2.041 3.450 5.087 1.00 98.44 196 ALA A N 1
ATOM 1515 C CA . ALA A 1 196 ? -1.999 2.005 5.243 1.00 98.44 196 ALA A CA 1
ATOM 1516 C C . ALA A 1 196 ? -0.551 1.546 5.383 1.00 98.44 196 ALA A C 1
ATOM 1518 O O . ALA A 1 196 ? 0.246 1.751 4.461 1.00 98.44 196 ALA A O 1
ATOM 1519 N N . SER A 1 197 ? -0.229 0.931 6.515 1.00 98.12 197 SER A N 1
ATOM 1520 C CA . SER A 1 197 ? 1.109 0.419 6.813 1.00 98.12 197 SER A CA 1
ATOM 1521 C C . SER A 1 197 ? 1.2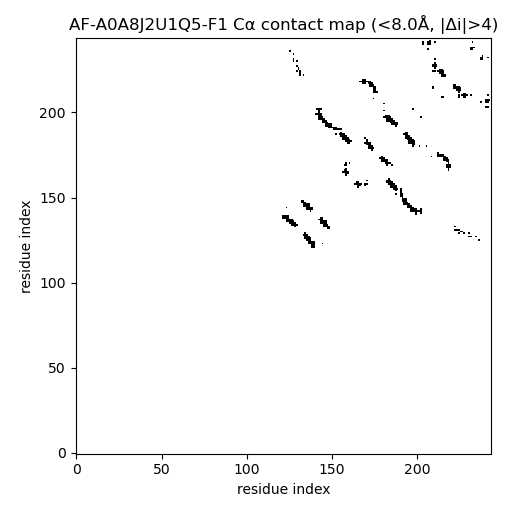19 -1.054 6.423 1.00 98.12 197 SER A C 1
ATOM 1523 O O . SER A 1 197 ? 0.288 -1.828 6.628 1.00 98.12 197 SER A O 1
ATOM 1525 N N . PHE A 1 198 ? 2.365 -1.464 5.887 1.00 98.25 198 PHE A N 1
ATOM 1526 C CA . PHE A 1 198 ? 2.639 -2.834 5.449 1.00 98.25 198 PHE A CA 1
ATOM 1527 C C . PHE A 1 198 ? 3.950 -3.354 6.037 1.00 98.25 198 PHE A C 1
ATOM 1529 O O . PHE A 1 198 ? 4.877 -2.592 6.331 1.00 98.25 198 PHE A O 1
ATOM 1536 N N . SER A 1 199 ? 4.031 -4.677 6.175 1.00 96.50 199 SER A N 1
ATOM 1537 C CA . SER A 1 199 ? 5.211 -5.365 6.695 1.00 96.50 199 SER A CA 1
ATOM 1538 C C . SER A 1 199 ? 6.448 -5.125 5.817 1.00 96.50 199 SER A C 1
ATOM 1540 O O . SER A 1 199 ? 6.345 -5.234 4.593 1.00 96.50 199 SER A O 1
ATOM 1542 N N . PRO A 1 200 ? 7.642 -4.915 6.411 1.00 96.56 200 PRO A N 1
ATOM 1543 C CA . PRO A 1 200 ? 8.910 -4.899 5.676 1.00 96.56 200 PRO A CA 1
ATOM 1544 C C . PRO A 1 200 ? 9.158 -6.143 4.813 1.00 96.56 200 PRO A C 1
ATOM 1546 O O . PRO A 1 200 ? 9.865 -6.076 3.810 1.00 96.56 200 PRO A O 1
ATOM 1549 N N . LEU A 1 201 ? 8.575 -7.287 5.195 1.00 97.38 201 LEU A N 1
ATOM 1550 C CA . LEU A 1 201 ? 8.696 -8.545 4.452 1.00 97.38 201 LEU A CA 1
ATOM 1551 C C . LEU A 1 201 ? 7.997 -8.492 3.088 1.00 97.38 201 LEU A C 1
ATOM 1553 O O . LEU A 1 201 ? 8.419 -9.176 2.158 1.00 97.38 201 LEU A O 1
ATOM 1557 N N . ASP A 1 202 ? 6.963 -7.661 2.967 1.00 97.69 202 ASP A N 1
ATOM 1558 C CA . ASP A 1 202 ? 6.148 -7.543 1.761 1.00 97.69 202 ASP A CA 1
ATOM 1559 C C . ASP A 1 202 ? 6.603 -6.379 0.866 1.00 97.69 202 ASP A C 1
ATOM 1561 O O . ASP A 1 202 ? 6.199 -6.292 -0.294 1.00 97.69 202 ASP A O 1
ATOM 1565 N N . SER A 1 203 ? 7.479 -5.495 1.360 1.00 97.25 203 SER A N 1
ATOM 1566 C CA . SER A 1 203 ? 7.853 -4.236 0.704 1.00 97.25 203 SER A CA 1
ATOM 1567 C C . SER A 1 203 ? 8.344 -4.401 -0.730 1.00 97.25 203 SER A C 1
ATOM 1569 O O . SER A 1 203 ? 7.849 -3.725 -1.631 1.00 97.25 203 SER A O 1
ATOM 1571 N N . ILE A 1 204 ? 9.278 -5.327 -0.969 1.00 97.62 204 ILE A N 1
ATOM 1572 C CA . ILE A 1 204 ? 9.811 -5.591 -2.316 1.00 97.62 204 ILE A CA 1
ATOM 1573 C C . ILE A 1 204 ? 8.677 -6.035 -3.242 1.00 97.62 204 ILE A C 1
ATOM 1575 O O . ILE A 1 204 ? 8.537 -5.528 -4.355 1.00 97.62 204 ILE A O 1
ATOM 1579 N N . ALA A 1 205 ? 7.836 -6.957 -2.781 1.00 98.12 205 ALA A N 1
ATOM 1580 C CA . ALA A 1 205 ? 6.759 -7.512 -3.584 1.00 98.12 205 ALA A CA 1
ATOM 1581 C C . ALA A 1 205 ? 5.667 -6.465 -3.884 1.00 98.12 205 ALA A C 1
ATOM 1583 O O . ALA A 1 205 ? 5.178 -6.391 -5.015 1.00 98.12 205 ALA A O 1
ATOM 1584 N N . ILE A 1 206 ? 5.345 -5.596 -2.920 1.00 98.50 206 ILE A N 1
ATOM 1585 C CA . ILE A 1 206 ? 4.429 -4.460 -3.092 1.00 98.50 206 ILE A CA 1
ATOM 1586 C C . ILE A 1 206 ? 5.000 -3.451 -4.094 1.00 98.50 206 ILE A C 1
ATOM 1588 O O . ILE A 1 206 ? 4.299 -3.077 -5.032 1.00 98.50 206 ILE A O 1
ATOM 1592 N N . VAL A 1 207 ? 6.263 -3.035 -3.952 1.00 98.25 207 VAL A N 1
ATOM 1593 C CA . VAL A 1 207 ? 6.894 -2.049 -4.852 1.00 98.25 207 VAL A CA 1
ATOM 1594 C C . VAL A 1 207 ? 6.957 -2.575 -6.288 1.00 98.25 207 VAL A C 1
ATOM 1596 O O . VAL A 1 207 ? 6.590 -1.858 -7.221 1.00 98.25 207 VAL A O 1
ATOM 1599 N N . ASN A 1 208 ? 7.337 -3.841 -6.477 1.00 98.19 208 ASN A N 1
ATOM 1600 C CA . ASN A 1 208 ? 7.335 -4.467 -7.801 1.00 98.19 208 ASN A CA 1
ATOM 1601 C C . ASN A 1 208 ? 5.923 -4.547 -8.387 1.00 98.19 208 ASN A C 1
ATOM 1603 O O . ASN A 1 208 ? 5.729 -4.273 -9.572 1.00 98.19 208 ASN A O 1
ATOM 1607 N N . ASN A 1 209 ? 4.916 -4.859 -7.571 1.00 98.50 209 ASN A N 1
ATOM 1608 C CA . ASN A 1 209 ? 3.542 -4.864 -8.047 1.00 98.50 209 ASN A CA 1
ATOM 1609 C C . ASN A 1 209 ? 3.035 -3.451 -8.391 1.00 98.50 209 ASN A C 1
ATOM 1611 O O . ASN A 1 209 ? 2.414 -3.273 -9.436 1.00 98.50 209 ASN A O 1
ATOM 1615 N N . ILE A 1 210 ? 3.375 -2.419 -7.615 1.00 98.31 210 ILE A N 1
ATOM 1616 C CA . ILE A 1 210 ? 3.088 -1.017 -7.968 1.00 98.31 210 ILE A CA 1
ATOM 1617 C C . ILE A 1 210 ? 3.755 -0.641 -9.300 1.00 98.31 210 ILE A C 1
ATOM 1619 O O . ILE A 1 210 ? 3.155 0.067 -10.108 1.00 98.31 210 ILE A O 1
ATOM 1623 N N . ALA A 1 211 ? 4.972 -1.121 -9.558 1.00 97.88 211 ALA A N 1
ATOM 1624 C CA . ALA A 1 211 ? 5.688 -0.842 -10.798 1.00 97.88 211 ALA A CA 1
ATOM 1625 C C . ALA A 1 211 ? 5.092 -1.565 -12.017 1.00 97.88 211 ALA A C 1
ATOM 1627 O O . ALA A 1 211 ? 4.983 -0.967 -13.085 1.00 97.88 211 ALA A O 1
ATOM 1628 N N . LEU A 1 212 ? 4.735 -2.843 -11.881 1.00 97.12 212 LEU A N 1
ATOM 1629 C CA . LEU A 1 212 ? 4.474 -3.730 -13.022 1.00 97.12 212 LEU A CA 1
ATOM 1630 C C . LEU A 1 212 ? 2.988 -3.987 -13.295 1.00 97.12 212 LEU A C 1
ATOM 1632 O O . LEU A 1 212 ? 2.640 -4.510 -14.358 1.00 97.12 212 LEU A O 1
ATOM 1636 N N . ARG A 1 213 ? 2.102 -3.688 -12.342 1.00 97.31 213 ARG A N 1
ATOM 1637 C CA . ARG A 1 213 ? 0.670 -3.998 -12.448 1.00 97.31 213 ARG A CA 1
ATOM 1638 C C . ARG A 1 213 ? -0.137 -2.821 -12.976 1.00 97.31 213 ARG A C 1
ATOM 1640 O O . ARG A 1 213 ? 0.350 -1.704 -13.104 1.00 97.31 213 ARG A O 1
ATOM 1647 N N . GLY A 1 214 ? -1.386 -3.103 -13.347 1.00 97.50 214 GLY A N 1
ATOM 1648 C CA . GLY A 1 214 ? -2.277 -2.102 -13.939 1.00 97.50 214 GLY A CA 1
ATOM 1649 C C . GLY A 1 214 ? -3.012 -1.269 -12.895 1.00 97.50 214 GLY A C 1
ATOM 1650 O O . GLY A 1 214 ? -3.232 -0.074 -13.096 1.00 97.50 214 GLY A O 1
ATOM 1651 N N . SER A 1 215 ? -3.393 -1.897 -11.783 1.00 98.69 215 SER A N 1
ATOM 1652 C CA . SER A 1 215 ? -4.157 -1.261 -10.715 1.00 98.69 215 SER A CA 1
ATOM 1653 C C . SER A 1 215 ? -4.122 -2.090 -9.426 1.00 98.69 215 SER A C 1
ATOM 1655 O O . SER A 1 215 ? -3.818 -3.286 -9.462 1.00 98.69 215 SER A O 1
ATOM 1657 N N . PHE A 1 216 ? -4.475 -1.471 -8.298 1.00 98.69 216 PHE A N 1
ATOM 1658 C CA . PHE A 1 216 ? -4.729 -2.161 -7.028 1.00 98.69 216 PHE A CA 1
ATOM 1659 C C . PHE A 1 216 ? -5.983 -1.630 -6.331 1.00 98.69 216 PHE A C 1
ATOM 1661 O O . PHE A 1 216 ? -6.449 -0.530 -6.637 1.00 98.69 216 PHE A O 1
ATOM 1668 N N . LYS A 1 217 ? -6.539 -2.422 -5.416 1.00 98.69 217 LYS A N 1
ATOM 1669 C CA . LYS A 1 217 ? -7.619 -2.040 -4.506 1.00 98.69 217 LYS A CA 1
ATOM 1670 C C . LYS A 1 217 ? -7.122 -2.006 -3.068 1.00 98.69 217 LYS A C 1
ATOM 1672 O O . LYS A 1 217 ? -6.327 -2.866 -2.698 1.00 98.69 217 LYS A O 1
ATOM 1677 N N . LEU A 1 218 ? -7.605 -1.046 -2.286 1.00 98.56 218 LEU A N 1
ATOM 1678 C CA . LEU A 1 218 ? -7.316 -0.910 -0.857 1.00 98.56 218 LEU A CA 1
ATOM 1679 C C . LEU A 1 218 ? -8.419 -0.074 -0.196 1.00 98.56 218 LEU A C 1
ATOM 1681 O O . LEU A 1 218 ? -8.765 0.982 -0.725 1.00 98.56 218 LEU A O 1
ATOM 1685 N N . CYS A 1 219 ? -8.973 -0.527 0.931 1.00 97.69 219 CYS A N 1
ATOM 1686 C CA . CYS A 1 219 ? -10.041 0.175 1.660 1.00 97.69 219 CYS A CA 1
ATOM 1687 C C . CYS A 1 219 ? -11.280 0.491 0.800 1.00 97.69 219 CYS A C 1
ATOM 1689 O O . CYS A 1 219 ? -11.858 1.571 0.885 1.00 97.69 219 CYS A O 1
ATOM 1691 N N . GLY A 1 220 ? -11.622 -0.399 -0.137 1.00 96.88 220 GLY A N 1
ATOM 1692 C CA . GLY A 1 220 ? -12.707 -0.179 -1.103 1.00 96.88 220 GLY A CA 1
ATOM 1693 C C . GLY A 1 220 ? -12.383 0.788 -2.255 1.00 96.88 220 GLY A C 1
ATOM 1694 O O . GLY A 1 220 ? -13.137 0.836 -3.229 1.00 96.88 220 GLY A O 1
ATOM 1695 N N . TYR A 1 221 ? -11.249 1.491 -2.216 1.00 98.06 221 TYR A N 1
ATOM 1696 C CA . TYR A 1 221 ? -10.776 2.351 -3.303 1.00 98.06 221 TYR A CA 1
ATOM 1697 C C . TYR A 1 221 ? -10.025 1.538 -4.362 1.00 98.06 221 TYR A C 1
ATOM 1699 O O . TYR A 1 221 ? -9.423 0.507 -4.063 1.00 98.06 221 TYR A O 1
ATOM 1707 N N . GLN A 1 222 ? -10.045 2.008 -5.611 1.00 98.19 222 GLN A N 1
ATOM 1708 C CA . GLN A 1 222 ? -9.296 1.436 -6.732 1.00 98.19 222 GLN A CA 1
ATOM 1709 C C . GLN A 1 222 ? -8.324 2.487 -7.263 1.00 98.19 222 GLN A C 1
ATOM 1711 O O . GLN A 1 222 ? -8.763 3.558 -7.671 1.00 98.19 222 GLN A O 1
ATOM 1716 N N . PHE A 1 223 ? -7.044 2.133 -7.334 1.00 98.50 223 PHE A N 1
ATOM 1717 C CA . PHE A 1 223 ? -5.979 3.002 -7.820 1.00 98.50 223 PHE A CA 1
ATOM 1718 C C . PHE A 1 223 ? -5.361 2.459 -9.107 1.00 98.50 223 PHE A C 1
ATOM 1720 O O . PHE A 1 223 ? -5.051 1.268 -9.209 1.00 98.50 223 PHE A O 1
ATOM 1727 N N . SER A 1 224 ? -5.172 3.329 -10.089 1.00 98.31 224 SER A N 1
ATOM 1728 C CA . SER A 1 224 ? -4.440 3.100 -11.330 1.00 98.31 224 SER A CA 1
ATOM 1729 C C . SER A 1 224 ? -2.932 3.196 -11.097 1.00 98.31 224 SER A C 1
ATOM 1731 O O . SER A 1 224 ? -2.438 4.127 -10.466 1.00 98.31 224 SER A O 1
ATOM 1733 N N . LEU A 1 225 ? -2.183 2.257 -11.676 1.00 98.44 225 LEU A N 1
ATOM 1734 C CA . LEU A 1 225 ? -0.718 2.198 -11.602 1.00 98.44 225 LEU A CA 1
ATOM 1735 C C . LEU A 1 225 ? -0.039 2.637 -12.908 1.00 98.44 225 LEU A C 1
ATOM 1737 O O . LEU A 1 225 ? 1.149 2.404 -13.146 1.00 98.44 225 LEU A O 1
ATOM 1741 N N . LYS A 1 226 ? -0.791 3.284 -13.802 1.00 97.62 226 LYS A N 1
ATOM 174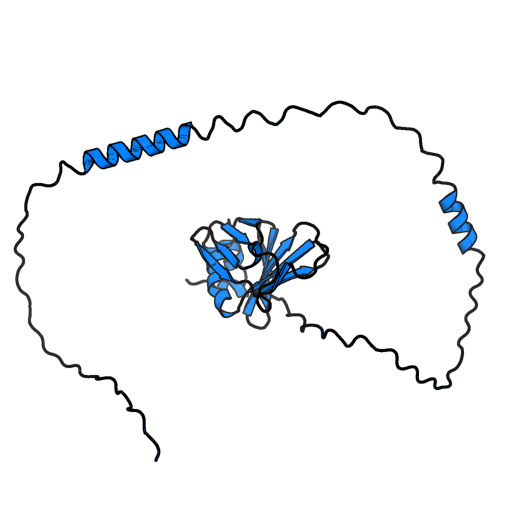2 C CA . LYS A 1 226 ? -0.257 3.728 -15.089 1.00 97.62 226 LYS A CA 1
ATOM 1743 C C . LYS A 1 226 ? 0.873 4.743 -14.884 1.00 97.62 226 LYS A C 1
ATOM 1745 O O . LYS A 1 226 ? 0.652 5.847 -14.401 1.00 97.62 226 LYS A O 1
ATOM 1750 N N . GLY A 1 227 ? 2.073 4.385 -15.341 1.00 96.75 227 GLY A N 1
ATOM 1751 C CA . GLY A 1 227 ? 3.266 5.233 -15.248 1.00 96.75 227 GLY A CA 1
ATOM 1752 C C . GLY A 1 227 ? 4.049 5.089 -13.940 1.00 96.75 227 GLY A C 1
ATOM 1753 O O . GLY A 1 227 ? 5.138 5.656 -13.841 1.00 96.75 227 GLY A O 1
ATOM 1754 N N . SER A 1 228 ? 3.564 4.289 -12.985 1.00 97.75 228 SER A N 1
ATOM 1755 C CA . SER A 1 228 ? 4.228 4.054 -11.699 1.00 97.75 228 SER A CA 1
ATOM 1756 C C . SER A 1 228 ? 5.647 3.507 -11.855 1.00 97.75 228 SER A C 1
ATOM 1758 O O . SER A 1 228 ? 6.550 3.957 -11.155 1.00 97.75 228 SER A O 1
ATOM 1760 N N . GLN A 1 229 ? 5.886 2.626 -12.834 1.00 97.44 229 GLN A N 1
ATOM 1761 C CA . GLN A 1 229 ? 7.224 2.100 -13.127 1.00 97.44 229 GLN A CA 1
ATOM 1762 C C . GLN A 1 229 ? 8.255 3.204 -13.394 1.00 97.44 229 GLN A C 1
ATOM 1764 O O . GLN A 1 229 ? 9.365 3.173 -12.872 1.00 97.44 229 GLN A O 1
ATOM 1769 N N . ALA A 1 230 ? 7.896 4.196 -14.215 1.00 97.81 230 ALA A N 1
ATOM 1770 C CA . ALA A 1 230 ? 8.807 5.271 -14.591 1.00 97.81 230 ALA A CA 1
ATOM 1771 C C . ALA A 1 230 ? 9.112 6.202 -13.411 1.00 97.81 230 ALA A C 1
ATOM 1773 O O . ALA A 1 230 ? 10.210 6.748 -13.331 1.00 97.81 230 ALA A O 1
ATOM 1774 N N . ILE A 1 231 ? 8.143 6.377 -12.511 1.00 98.00 231 ILE A N 1
ATOM 1775 C CA . ILE A 1 231 ? 8.294 7.159 -11.284 1.00 98.00 231 ILE A CA 1
ATOM 1776 C C . ILE A 1 231 ? 9.239 6.434 -10.319 1.00 98.00 231 ILE A C 1
ATOM 1778 O O . ILE A 1 231 ? 10.229 7.020 -9.885 1.00 98.00 231 ILE A O 1
ATOM 1782 N N . LEU A 1 232 ? 8.992 5.147 -10.060 1.00 98.00 232 LEU A N 1
ATOM 1783 C CA . LEU A 1 232 ? 9.803 4.330 -9.152 1.00 98.00 232 LEU A CA 1
ATOM 1784 C C . LEU A 1 232 ? 11.250 4.177 -9.642 1.00 98.00 232 LEU A C 1
ATOM 1786 O O . LEU A 1 232 ? 12.174 4.375 -8.862 1.00 98.00 232 LEU A O 1
ATOM 1790 N N . ASN A 1 233 ? 11.462 3.945 -10.943 1.00 97.19 233 ASN A N 1
ATOM 1791 C CA . ASN A 1 233 ? 12.802 3.846 -11.541 1.00 97.19 233 ASN A CA 1
ATOM 1792 C C . ASN A 1 233 ? 13.653 5.119 -11.394 1.00 97.19 233 ASN A C 1
ATOM 1794 O O . ASN A 1 233 ? 14.874 5.055 -11.498 1.00 97.19 233 ASN A O 1
ATOM 1798 N N . ARG A 1 234 ? 13.028 6.289 -11.215 1.00 97.31 234 ARG A N 1
ATOM 1799 C CA . ARG A 1 234 ? 13.734 7.572 -11.053 1.00 97.31 234 ARG A CA 1
ATOM 1800 C C . ARG A 1 234 ? 14.010 7.917 -9.593 1.00 97.31 234 ARG A C 1
ATOM 1802 O O . ARG A 1 234 ? 14.762 8.855 -9.340 1.00 97.31 234 ARG A O 1
ATOM 1809 N N . HIS A 1 235 ? 13.382 7.218 -8.6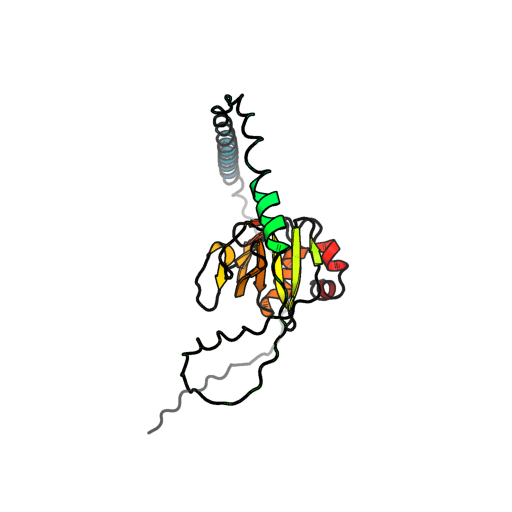52 1.00 97.81 235 HIS A N 1
ATOM 1810 C CA . HIS A 1 235 ? 13.515 7.504 -7.234 1.00 97.81 235 HIS A CA 1
ATOM 1811 C C . HIS A 1 235 ? 14.622 6.627 -6.621 1.00 97.81 235 HIS A C 1
ATOM 1813 O O . HIS A 1 235 ? 14.431 5.413 -6.574 1.00 97.81 235 HIS A O 1
ATOM 1819 N N . PRO A 1 236 ? 15.716 7.202 -6.071 1.00 96.06 236 PRO A N 1
ATOM 1820 C CA . PRO A 1 236 ? 16.901 6.442 -5.652 1.00 96.06 236 PRO A CA 1
ATOM 1821 C C . PRO A 1 236 ? 16.601 5.248 -4.739 1.00 96.06 236 PRO A C 1
ATOM 1823 O O . PRO A 1 236 ? 17.055 4.143 -4.995 1.00 96.06 236 PRO A O 1
ATOM 1826 N N . HIS A 1 237 ? 15.764 5.453 -3.719 1.00 96.19 237 HIS A N 1
ATOM 1827 C CA . HIS A 1 237 ? 15.406 4.390 -2.778 1.00 96.19 237 HIS A CA 1
ATOM 1828 C C . HIS A 1 237 ? 14.575 3.264 -3.416 1.00 96.19 237 HIS A C 1
ATOM 1830 O O . HIS A 1 237 ? 14.815 2.092 -3.158 1.00 96.19 237 HIS A O 1
ATOM 1836 N N . TYR A 1 238 ? 13.598 3.595 -4.268 1.00 97.31 238 TYR A N 1
ATOM 1837 C CA . TYR A 1 238 ? 12.673 2.592 -4.796 1.00 97.31 238 TYR A CA 1
ATOM 1838 C C . TYR A 1 238 ? 13.230 1.854 -6.005 1.00 97.31 238 TYR A C 1
ATOM 1840 O O . TYR A 1 238 ? 12.871 0.698 -6.211 1.00 97.31 238 TYR A O 1
ATOM 1848 N N . SER A 1 239 ? 14.126 2.478 -6.774 1.00 96.81 239 SER A N 1
ATOM 1849 C CA . SER A 1 239 ? 14.803 1.809 -7.884 1.00 96.81 239 SER A CA 1
ATOM 1850 C C . SER A 1 239 ? 15.628 0.603 -7.432 1.00 96.81 239 SER A C 1
ATOM 1852 O O . SER A 1 239 ? 15.747 -0.357 -8.182 1.00 96.81 239 SER A O 1
ATOM 1854 N N . GLU A 1 240 ? 16.153 0.620 -6.204 1.00 95.56 240 GLU A N 1
ATOM 1855 C CA . GLU A 1 240 ? 16.923 -0.494 -5.631 1.00 95.56 240 GLU A CA 1
ATOM 1856 C C . GLU A 1 240 ? 16.046 -1.697 -5.243 1.00 95.56 240 GLU A C 1
ATOM 1858 O O . GLU A 1 240 ? 16.550 -2.810 -5.114 1.00 95.56 240 GLU A O 1
ATOM 1863 N N . LEU A 1 241 ? 14.734 -1.493 -5.076 1.00 95.19 241 LEU A N 1
ATOM 1864 C CA . LEU A 1 241 ? 13.777 -2.539 -4.694 1.00 95.19 241 LEU A CA 1
ATOM 1865 C C . LEU A 1 241 ? 13.135 -3.237 -5.901 1.00 95.19 241 LEU A C 1
ATOM 1867 O O . LEU A 1 241 ? 12.382 -4.200 -5.733 1.00 95.19 241 LEU A O 1
ATOM 1871 N N . LEU A 1 242 ? 13.388 -2.751 -7.116 1.00 94.88 242 LEU A N 1
ATOM 1872 C CA . LEU A 1 242 ? 12.841 -3.333 -8.335 1.00 94.88 242 LEU A CA 1
ATOM 1873 C C . LEU A 1 242 ? 13.671 -4.548 -8.754 1.00 94.88 242 LEU A C 1
ATOM 1875 O O . LEU A 1 242 ? 14.896 -4.487 -8.839 1.00 94.88 242 LEU A O 1
ATOM 1879 N N . ILE A 1 243 ? 12.988 -5.663 -9.012 1.00 84.94 243 ILE A N 1
ATOM 1880 C CA . ILE A 1 243 ? 13.624 -6.866 -9.543 1.00 84.94 243 ILE A CA 1
ATOM 1881 C C . ILE A 1 243 ? 13.871 -6.619 -11.034 1.00 84.94 243 ILE A C 1
ATOM 1883 O O . ILE A 1 243 ? 12.923 -6.416 -11.795 1.00 84.94 243 ILE A O 1
ATOM 1887 N N . ASN A 1 244 ? 15.148 -6.610 -11.417 1.00 58.44 244 ASN A N 1
ATOM 1888 C CA . ASN A 1 244 ? 15.593 -6.546 -12.811 1.00 58.44 244 ASN A CA 1
ATOM 1889 C C . ASN A 1 244 ? 15.497 -7.904 -13.507 1.00 58.44 244 ASN A C 1
ATOM 1891 O O . ASN A 1 244 ? 15.804 -8.926 -12.851 1.00 58.44 244 ASN A O 1
#